Protein AF-A0A0W7TKZ7-F1 (afdb_monomer)

Structure (mmCIF, N/CA/C/O backbone):
data_AF-A0A0W7TKZ7-F1
#
_entry.id   AF-A0A0W7TKZ7-F1
#
loop_
_atom_site.group_PDB
_atom_site.id
_atom_site.type_symbol
_atom_site.label_atom_id
_atom_site.label_alt_id
_atom_site.label_comp_id
_atom_site.label_asym_id
_atom_site.label_entity_id
_atom_site.label_seq_id
_atom_site.pdbx_PDB_ins_code
_atom_site.Cartn_x
_atom_site.Cartn_y
_atom_site.Cartn_z
_atom_site.occupancy
_atom_site.B_iso_or_equiv
_atom_site.auth_seq_id
_atom_site.auth_comp_id
_atom_site.auth_asym_id
_atom_site.auth_atom_id
_atom_site.pdbx_PDB_model_num
ATOM 1 N N . MET A 1 1 ? -0.609 -17.883 1.579 1.00 91.38 1 MET A N 1
ATOM 2 C CA . MET A 1 1 ? -0.182 -16.512 1.251 1.00 91.38 1 MET A CA 1
ATOM 3 C C . MET A 1 1 ? -1.268 -15.744 0.499 1.00 91.38 1 MET A C 1
ATOM 5 O O . MET A 1 1 ? -1.863 -16.286 -0.432 1.00 91.38 1 MET A O 1
ATOM 9 N N . LYS A 1 2 ? -1.536 -14.498 0.901 1.00 95.19 2 LYS A N 1
ATOM 10 C CA . LYS A 1 2 ? -2.330 -13.503 0.165 1.00 95.19 2 LYS A CA 1
ATOM 11 C C . LYS A 1 2 ? -1.525 -12.229 -0.014 1.00 95.19 2 LYS A C 1
ATOM 13 O O . LYS A 1 2 ? -0.833 -11.802 0.901 1.00 95.19 2 LYS A O 1
ATOM 18 N N . GLN A 1 3 ? -1.647 -11.612 -1.175 1.00 95.69 3 GLN A N 1
ATOM 19 C CA . GLN A 1 3 ? -0.884 -10.424 -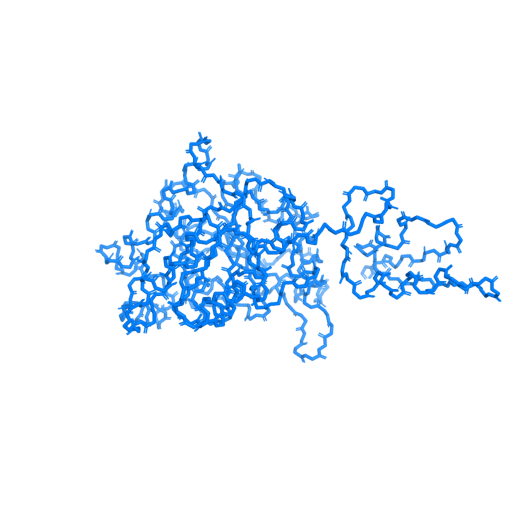1.529 1.00 95.69 3 GLN A CA 1
ATOM 20 C C . GLN A 1 3 ? -1.828 -9.227 -1.634 1.00 95.69 3 GLN A C 1
ATOM 22 O O . GLN A 1 3 ? -2.848 -9.300 -2.317 1.00 95.69 3 GLN A O 1
ATOM 27 N N . ILE A 1 4 ? -1.535 -8.122 -0.959 1.00 96.94 4 ILE A N 1
ATOM 28 C CA . ILE A 1 4 ? -2.341 -6.902 -1.047 1.00 96.94 4 ILE A CA 1
ATOM 29 C C . ILE A 1 4 ? -1.466 -5.721 -1.429 1.00 96.94 4 ILE A C 1
ATOM 31 O O . ILE A 1 4 ? -0.349 -5.598 -0.940 1.00 96.94 4 ILE A O 1
ATOM 35 N N . ALA A 1 5 ? -1.988 -4.830 -2.266 1.00 96.25 5 ALA A N 1
ATOM 36 C CA . ALA A 1 5 ? -1.315 -3.582 -2.595 1.00 96.25 5 ALA A CA 1
ATOM 37 C C . ALA A 1 5 ? -2.110 -2.376 -2.095 1.00 96.25 5 ALA A C 1
ATOM 39 O O . ALA A 1 5 ? -3.328 -2.298 -2.278 1.00 96.25 5 ALA A O 1
ATOM 40 N N . ILE A 1 6 ? -1.404 -1.430 -1.487 1.00 97.00 6 ILE A N 1
ATOM 41 C CA . ILE A 1 6 ? -1.929 -0.159 -1.005 1.00 97.00 6 ILE A CA 1
ATOM 42 C C . ILE A 1 6 ? -1.423 0.936 -1.945 1.00 97.00 6 ILE A C 1
ATOM 44 O O . ILE A 1 6 ? -0.231 1.227 -2.000 1.00 97.00 6 ILE A O 1
ATOM 48 N N . TYR A 1 7 ? -2.344 1.534 -2.695 1.00 95.56 7 TYR A N 1
ATOM 49 C CA . TYR A 1 7 ? -2.070 2.613 -3.644 1.00 95.56 7 TYR A CA 1
ATOM 50 C C . TYR A 1 7 ? -2.679 3.932 -3.174 1.00 95.56 7 TYR A C 1
ATOM 52 O O . TYR A 1 7 ? -3.583 3.959 -2.344 1.00 95.56 7 TYR A O 1
ATOM 60 N N . GLY A 1 8 ? -2.212 5.047 -3.730 1.00 94.00 8 GLY A N 1
ATOM 61 C CA . GLY A 1 8 ? -2.763 6.374 -3.463 1.00 94.00 8 GLY A CA 1
ATOM 62 C C . GLY A 1 8 ? -1.805 7.491 -3.865 1.00 94.00 8 GLY A C 1
ATOM 63 O O . GLY A 1 8 ? -0.655 7.239 -4.233 1.00 94.00 8 GLY A O 1
ATOM 64 N N . LYS A 1 9 ? -2.277 8.733 -3.765 1.00 93.38 9 LYS A N 1
ATOM 65 C CA . LYS A 1 9 ? -1.464 9.927 -4.026 1.00 93.38 9 LYS A CA 1
ATOM 66 C C . LYS A 1 9 ? -0.272 10.019 -3.055 1.00 93.38 9 LYS A C 1
ATOM 68 O O . LYS A 1 9 ? -0.360 9.603 -1.896 1.00 93.38 9 LYS A O 1
ATOM 73 N N . GLY A 1 10 ? 0.843 10.590 -3.485 1.00 90.12 10 GLY A N 1
ATOM 74 C CA . GLY A 1 10 ? 1.978 10.941 -2.638 1.00 90.12 10 GLY A CA 1
ATOM 75 C C . GLY A 1 10 ? 1.548 11.842 -1.483 1.00 90.12 10 GLY A C 1
ATOM 76 O O . GLY A 1 10 ? 0.708 12.733 -1.629 1.00 90.12 10 GLY A O 1
ATOM 77 N N . GLY A 1 11 ? 2.074 11.565 -0.289 1.00 89.50 11 GLY A N 1
ATOM 78 C CA . GLY A 1 11 ? 1.742 12.319 0.923 1.00 89.50 11 GLY A CA 1
ATOM 79 C C . GLY A 1 11 ? 0.332 12.086 1.487 1.00 89.50 11 GLY A C 1
ATOM 80 O O . GLY A 1 11 ? -0.038 12.755 2.451 1.00 89.50 11 GLY A O 1
ATOM 81 N N . ILE A 1 12 ? -0.466 11.152 0.948 1.00 92.81 12 ILE A N 1
ATOM 82 C CA . ILE A 1 12 ? -1.816 10.843 1.465 1.00 92.81 12 ILE A CA 1
ATOM 83 C C . ILE A 1 12 ? -1.815 9.993 2.748 1.00 92.81 12 ILE A C 1
ATOM 85 O O . ILE A 1 12 ? -2.878 9.709 3.284 1.00 92.81 12 ILE A O 1
ATOM 89 N N . GLY A 1 13 ? -0.648 9.570 3.244 1.00 93.12 13 GLY A N 1
ATOM 90 C CA . GLY A 1 13 ? -0.527 8.714 4.434 1.00 93.12 13 GLY A CA 1
ATOM 91 C C . GLY A 1 13 ? -0.592 7.206 4.157 1.00 93.12 13 GLY A C 1
ATOM 92 O O . GLY A 1 13 ? -0.941 6.447 5.055 1.00 93.12 13 GLY A O 1
ATOM 93 N N . LYS A 1 14 ? -0.269 6.755 2.932 1.00 94.56 14 LYS A N 1
ATOM 94 C CA . LYS A 1 14 ? -0.260 5.319 2.573 1.00 94.56 14 LYS A CA 1
ATOM 95 C C . LYS A 1 14 ? 0.653 4.511 3.483 1.00 94.56 14 LYS A C 1
ATOM 97 O O . LYS A 1 14 ? 0.180 3.584 4.113 1.00 94.56 14 LYS A O 1
ATOM 102 N N . SER A 1 15 ? 1.918 4.908 3.587 1.00 95.50 15 SER A N 1
ATOM 103 C CA . SER A 1 15 ? 2.952 4.202 4.345 1.00 95.50 15 SER A CA 1
ATOM 104 C C . SER A 1 15 ? 2.589 4.074 5.821 1.00 95.50 15 SER A C 1
ATOM 106 O O . SER A 1 15 ? 2.671 2.988 6.390 1.00 95.50 15 SER A O 1
ATOM 108 N N . THR A 1 16 ? 2.054 5.147 6.410 1.00 95.88 16 THR A N 1
ATOM 109 C CA . THR A 1 16 ? 1.507 5.140 7.770 1.00 95.88 16 THR A CA 1
ATOM 110 C C . THR A 1 16 ? 0.379 4.114 7.913 1.00 95.88 16 THR A C 1
ATOM 112 O O . THR A 1 16 ? 0.382 3.317 8.851 1.00 95.88 16 THR A O 1
ATOM 115 N N . ILE A 1 17 ? -0.575 4.079 6.977 1.00 96.88 17 ILE A N 1
ATOM 116 C CA . ILE A 1 17 ? -1.681 3.109 6.991 1.00 96.88 17 ILE A CA 1
ATOM 117 C C . ILE A 1 17 ? -1.166 1.676 6.771 1.00 96.88 17 ILE A C 1
ATOM 119 O O . ILE A 1 17 ? -1.562 0.783 7.517 1.00 96.88 17 ILE A O 1
ATOM 123 N N . SER A 1 18 ? -0.259 1.456 5.816 1.00 97.69 18 SER A N 1
ATOM 124 C CA . SER A 1 18 ? 0.358 0.158 5.512 1.00 97.69 18 SER A CA 1
ATOM 125 C C . SER A 1 18 ? 1.066 -0.427 6.732 1.00 97.69 18 SER A C 1
ATOM 127 O O . SER A 1 18 ? 0.773 -1.558 7.108 1.00 97.69 18 SER A O 1
ATOM 129 N N . ALA A 1 19 ? 1.892 0.366 7.424 1.00 98.00 19 ALA A N 1
ATOM 130 C CA . ALA A 1 19 ? 2.573 -0.065 8.644 1.00 98.00 19 ALA A CA 1
ATOM 131 C C . ALA A 1 19 ? 1.585 -0.479 9.747 1.00 98.00 19 ALA A C 1
ATOM 133 O O . ALA A 1 19 ? 1.764 -1.510 10.393 1.00 98.00 19 ALA A O 1
ATOM 134 N N . ASN A 1 20 ? 0.496 0.276 9.933 1.00 98.38 20 ASN A N 1
ATOM 135 C CA . ASN A 1 20 ? -0.541 -0.076 10.907 1.00 98.38 20 ASN A CA 1
ATOM 136 C C . ASN A 1 20 ? -1.302 -1.356 10.524 1.00 98.38 20 ASN A C 1
ATOM 138 O O . ASN A 1 20 ? -1.605 -2.168 11.399 1.00 98.38 20 ASN A O 1
ATOM 142 N N . ILE A 1 21 ? -1.597 -1.560 9.234 1.00 98.31 21 ILE A N 1
ATOM 143 C CA . ILE A 1 21 ? -2.207 -2.801 8.731 1.00 98.31 21 ILE A CA 1
ATOM 144 C C . ILE A 1 21 ? -1.284 -3.982 9.035 1.00 98.31 21 ILE A C 1
ATOM 146 O O . ILE A 1 21 ? -1.734 -4.965 9.625 1.00 98.31 21 ILE A O 1
ATOM 150 N N . SER A 1 22 ? -0.004 -3.875 8.674 1.00 98.62 22 SER A N 1
ATOM 151 C CA . SER A 1 22 ? 0.987 -4.932 8.880 1.00 98.62 22 SER A CA 1
ATOM 152 C C . SER A 1 22 ? 1.151 -5.270 10.361 1.00 98.62 22 SER A C 1
ATOM 154 O O . SER A 1 22 ? 1.061 -6.441 10.730 1.00 98.62 22 SER A O 1
ATOM 156 N N . TYR A 1 23 ? 1.276 -4.251 11.219 1.00 98.62 23 TYR A N 1
ATOM 157 C CA . TYR A 1 23 ? 1.370 -4.411 12.672 1.00 98.62 23 TYR A CA 1
ATOM 158 C C . TYR A 1 23 ? 0.169 -5.170 13.255 1.00 98.62 23 TYR A C 1
ATOM 160 O O . TYR A 1 23 ? 0.344 -6.117 14.024 1.00 98.62 23 TYR A O 1
ATOM 168 N N . GLN A 1 24 ? -1.056 -4.784 12.881 1.00 98.56 24 GLN A N 1
ATOM 169 C CA . GLN A 1 24 ? -2.282 -5.410 13.390 1.00 98.56 24 GLN A CA 1
ATOM 170 C C . GLN A 1 24 ? -2.503 -6.829 12.846 1.00 98.56 24 GLN A C 1
ATOM 172 O O . GLN A 1 24 ? -3.035 -7.688 13.554 1.00 98.56 24 GLN A O 1
ATOM 177 N N . LEU A 1 25 ? -2.127 -7.094 11.590 1.00 98.50 25 LEU A N 1
ATOM 178 C CA . LEU A 1 25 ? -2.186 -8.441 11.019 1.00 98.50 25 LEU A CA 1
ATOM 179 C C . LEU A 1 25 ? -1.212 -9.373 11.746 1.00 98.50 25 LEU A C 1
ATOM 181 O O . LEU A 1 25 ? -1.634 -10.439 12.202 1.00 98.50 25 LEU A O 1
ATOM 185 N N . ALA A 1 26 ? 0.033 -8.935 11.937 1.00 98.31 26 ALA A N 1
ATOM 186 C CA . ALA A 1 26 ? 1.046 -9.705 12.651 1.00 98.31 26 ALA A CA 1
ATOM 187 C C . ALA A 1 26 ? 0.675 -9.929 14.124 1.00 98.31 26 ALA A C 1
ATOM 189 O O . ALA A 1 26 ? 0.713 -11.056 14.614 1.00 98.31 26 ALA A O 1
ATOM 190 N N . GLY A 1 27 ? 0.152 -8.896 14.796 1.00 97.62 27 GLY A N 1
ATOM 191 C CA . GLY A 1 27 ? -0.365 -8.992 16.168 1.00 97.62 27 GLY A CA 1
ATOM 192 C C . GLY A 1 27 ? -1.546 -9.957 16.336 1.00 97.62 27 GLY A C 1
ATOM 193 O O . GLY A 1 27 ? -1.908 -10.308 17.454 1.00 97.62 27 GLY A O 1
ATOM 194 N N . SER A 1 28 ? -2.140 -10.425 15.235 1.00 96.88 28 SER A N 1
ATOM 195 C CA . SER A 1 28 ? -3.175 -11.459 15.252 1.00 96.88 28 SER A CA 1
ATOM 196 C C . SER A 1 28 ? -2.684 -12.870 14.930 1.00 96.88 28 SER A C 1
ATOM 198 O O . SER A 1 28 ? -3.506 -13.753 14.686 1.00 96.88 28 SER A O 1
ATOM 200 N N . GLY A 1 29 ? -1.364 -13.070 14.937 1.00 97.00 29 GLY A N 1
ATOM 201 C CA . GLY A 1 29 ? -0.713 -14.363 14.739 1.00 97.00 29 GLY A CA 1
ATOM 202 C C . GLY A 1 29 ? -0.414 -14.718 13.282 1.00 97.00 29 GLY A C 1
ATOM 203 O O . GLY A 1 29 ? -0.044 -15.857 13.022 1.00 97.00 29 GLY A O 1
ATOM 204 N N . LEU A 1 30 ? -0.580 -13.782 12.341 1.00 98.06 30 LEU A N 1
ATOM 205 C CA . LEU A 1 30 ? -0.235 -13.994 10.932 1.00 98.06 30 LEU A CA 1
ATOM 206 C C . LEU A 1 30 ? 1.240 -13.672 10.683 1.00 98.06 30 LEU A C 1
ATOM 208 O O . LEU A 1 30 ? 1.761 -12.694 11.217 1.00 98.06 30 LEU A O 1
ATOM 212 N N . LYS A 1 31 ? 1.893 -14.427 9.801 1.00 98.19 31 LYS A N 1
ATOM 213 C CA . LYS A 1 31 ? 3.213 -14.073 9.266 1.00 98.19 31 LYS A CA 1
ATOM 214 C C . LYS A 1 31 ? 3.045 -13.030 8.168 1.00 98.19 31 LYS A C 1
ATOM 216 O O . LYS A 1 31 ? 2.403 -13.293 7.150 1.00 98.19 31 LYS A O 1
ATOM 221 N N . VAL A 1 32 ? 3.578 -11.831 8.387 1.00 98.44 32 VAL A N 1
ATOM 222 C CA . VAL A 1 32 ? 3.363 -10.681 7.500 1.00 98.44 32 VAL A CA 1
ATOM 223 C C . VAL A 1 32 ? 4.689 -10.149 6.986 1.00 98.44 32 VAL A C 1
ATOM 225 O O . VAL A 1 32 ? 5.602 -9.918 7.776 1.00 98.44 32 VAL A O 1
ATOM 228 N N . ALA A 1 33 ? 4.751 -9.884 5.684 1.00 97.88 33 ALA A N 1
ATOM 229 C CA . ALA A 1 33 ? 5.825 -9.122 5.063 1.00 97.88 33 ALA A CA 1
ATOM 230 C C . ALA A 1 33 ? 5.289 -7.802 4.498 1.00 97.88 33 ALA A C 1
ATOM 232 O O . ALA A 1 33 ? 4.282 -7.792 3.790 1.00 97.88 33 ALA A O 1
ATOM 233 N N . GLN A 1 34 ? 5.959 -6.689 4.786 1.00 97.81 34 GLN A N 1
ATOM 234 C CA . GLN A 1 34 ? 5.717 -5.394 4.161 1.00 97.81 34 GLN A CA 1
ATOM 235 C C . GLN A 1 34 ? 6.861 -5.050 3.210 1.00 97.81 34 GLN A C 1
ATOM 237 O O . GLN A 1 34 ? 8.026 -5.019 3.609 1.00 97.81 34 GLN A O 1
ATOM 242 N N . ILE A 1 35 ? 6.503 -4.755 1.960 1.00 96.12 35 ILE A N 1
ATOM 243 C CA . ILE A 1 35 ? 7.432 -4.433 0.878 1.00 96.12 35 ILE A CA 1
ATOM 244 C C . ILE A 1 35 ? 7.165 -2.997 0.415 1.00 96.12 35 ILE A C 1
ATOM 246 O O . ILE A 1 35 ? 6.149 -2.706 -0.228 1.00 96.12 35 ILE A O 1
ATOM 250 N N . GLY A 1 36 ? 8.088 -2.093 0.734 1.00 95.00 36 GLY A N 1
ATOM 251 C CA . GLY A 1 36 ? 8.066 -0.707 0.277 1.00 95.00 36 GLY A CA 1
ATOM 252 C C . GLY A 1 36 ? 8.447 -0.602 -1.200 1.00 95.00 36 GLY A C 1
ATOM 253 O O . GLY A 1 36 ? 9.557 -0.952 -1.602 1.00 95.00 36 GLY A O 1
ATOM 254 N N . CYS A 1 37 ? 7.514 -0.131 -2.027 1.00 90.75 37 CYS A N 1
ATOM 255 C CA . CYS A 1 37 ? 7.657 0.058 -3.477 1.00 90.75 37 CYS A CA 1
ATOM 256 C C . CYS A 1 37 ? 7.605 1.548 -3.859 1.00 90.75 37 CYS A C 1
ATOM 258 O O . CYS A 1 37 ? 7.117 1.912 -4.935 1.00 90.75 37 CYS A O 1
ATOM 260 N N . ASP A 1 38 ? 8.059 2.415 -2.955 1.00 83.50 38 ASP A N 1
ATOM 261 C CA . ASP A 1 38 ? 8.107 3.865 -3.125 1.00 83.50 38 ASP A CA 1
ATOM 262 C C . ASP A 1 38 ? 9.583 4.315 -3.174 1.00 83.50 38 ASP A C 1
ATOM 264 O O . ASP A 1 38 ? 10.365 3.894 -2.315 1.00 83.50 38 ASP A O 1
ATOM 268 N N . PRO A 1 39 ? 9.992 5.164 -4.141 1.00 76.44 39 PRO A N 1
ATOM 269 C CA . PRO A 1 39 ? 11.342 5.739 -4.200 1.00 76.44 39 PRO A CA 1
ATOM 270 C C . PRO A 1 39 ? 11.749 6.542 -2.948 1.00 76.44 39 PRO A C 1
ATOM 272 O O . PRO A 1 39 ? 12.890 6.976 -2.850 1.00 76.44 39 PRO A O 1
ATOM 275 N N . LYS A 1 40 ? 10.828 6.790 -2.008 1.00 79.94 40 LYS A N 1
ATOM 276 C CA . LYS A 1 40 ? 11.109 7.478 -0.741 1.00 79.94 40 LYS A CA 1
ATOM 277 C C . LYS A 1 40 ? 11.780 6.597 0.332 1.00 79.94 40 LYS A C 1
ATOM 279 O O . LYS A 1 40 ? 12.438 7.140 1.215 1.00 79.94 40 LYS A O 1
ATOM 284 N N . HIS A 1 41 ? 11.639 5.272 0.251 1.00 81.81 41 HIS A N 1
ATOM 285 C CA . HIS A 1 41 ? 12.305 4.281 1.126 1.00 81.81 41 HIS A CA 1
ATOM 286 C C . HIS A 1 41 ? 12.029 4.409 2.631 1.00 81.81 41 HIS A C 1
ATOM 288 O O . HIS A 1 41 ? 12.900 4.141 3.458 1.00 81.81 41 HIS A O 1
ATOM 294 N N . ASP A 1 42 ? 10.821 4.825 3.012 1.00 87.81 42 ASP A N 1
ATOM 295 C CA . ASP A 1 42 ? 10.423 4.993 4.413 1.00 87.81 42 ASP A CA 1
ATOM 296 C C . ASP A 1 42 ? 9.108 4.283 4.776 1.00 87.81 42 ASP A C 1
ATOM 298 O O . ASP A 1 42 ? 8.496 4.588 5.803 1.00 87.81 42 ASP A O 1
ATOM 302 N N . SER A 1 43 ? 8.688 3.302 3.973 1.00 93.06 43 SER A N 1
ATOM 303 C CA . SER A 1 43 ? 7.462 2.533 4.191 1.00 93.06 43 SER A CA 1
ATOM 304 C C . SER A 1 43 ? 7.507 1.723 5.485 1.00 93.06 43 SER A C 1
ATOM 306 O O . SER A 1 43 ? 6.529 1.675 6.237 1.00 93.06 43 SER A O 1
ATOM 308 N N . THR A 1 44 ? 8.653 1.105 5.773 1.00 95.62 44 THR A N 1
ATOM 309 C CA . THR A 1 44 ? 8.837 0.224 6.939 1.00 95.62 44 THR A CA 1
ATOM 310 C C . THR A 1 44 ? 9.336 0.951 8.189 1.00 95.62 44 THR A C 1
ATOM 312 O O . THR A 1 44 ? 9.424 0.353 9.261 1.00 95.62 44 THR A O 1
ATOM 315 N N . ARG A 1 45 ? 9.597 2.263 8.103 1.00 95.25 45 ARG A N 1
ATOM 316 C CA . ARG A 1 45 ? 10.202 3.064 9.181 1.00 95.25 45 ARG A CA 1
ATOM 317 C C . ARG A 1 45 ? 9.471 2.936 10.524 1.00 95.25 45 ARG A C 1
ATOM 319 O O . ARG A 1 45 ? 10.121 2.829 11.560 1.00 95.25 45 ARG A O 1
ATOM 326 N N . LEU A 1 46 ? 8.136 2.935 10.515 1.00 96.88 46 LEU A N 1
ATOM 327 C CA . LEU A 1 46 ? 7.320 2.840 11.738 1.00 96.88 46 LEU A CA 1
ATOM 328 C C . LEU A 1 46 ? 7.300 1.441 12.363 1.00 96.88 46 LEU A C 1
ATOM 330 O O . LEU A 1 46 ? 6.920 1.293 13.517 1.00 96.88 46 LEU A O 1
ATOM 334 N N . LEU A 1 47 ? 7.674 0.415 11.601 1.00 97.75 47 LEU A N 1
ATOM 335 C CA . LEU A 1 47 ? 7.820 -0.951 12.102 1.00 97.75 47 LEU A CA 1
ATOM 336 C C . LEU A 1 47 ? 9.227 -1.193 12.658 1.00 97.75 47 LEU A C 1
ATOM 338 O O . LEU A 1 47 ? 9.427 -2.115 13.439 1.00 97.75 47 LEU A O 1
ATOM 342 N N . LEU A 1 48 ? 10.201 -0.367 12.267 1.00 96.75 48 LEU A N 1
ATOM 343 C CA . LEU A 1 48 ? 11.611 -0.492 12.641 1.00 96.75 48 LEU A CA 1
ATOM 344 C C . LEU A 1 48 ? 12.041 0.525 13.710 1.00 96.75 48 LEU A C 1
ATOM 346 O O . LEU A 1 48 ? 13.232 0.812 13.860 1.00 96.75 48 LEU A O 1
ATOM 350 N N . GLY A 1 49 ? 11.091 1.104 14.450 1.00 95.25 49 GLY A N 1
ATOM 351 C CA . GLY A 1 49 ? 11.393 2.067 15.513 1.00 95.25 49 GLY A CA 1
ATOM 352 C C . GLY A 1 49 ? 12.025 3.358 14.988 1.00 95.25 49 GLY A C 1
ATOM 353 O O . GLY A 1 49 ? 12.939 3.904 15.605 1.00 95.25 49 GLY A O 1
ATOM 354 N N . GLY A 1 50 ? 11.615 3.816 13.803 1.00 92.44 50 GLY A N 1
ATOM 355 C CA . GLY A 1 50 ? 12.132 5.033 13.177 1.00 92.44 50 GLY A CA 1
ATOM 356 C C . GLY A 1 50 ? 13.423 4.856 12.373 1.00 92.44 50 GLY A C 1
ATOM 357 O O . GLY A 1 50 ? 13.891 5.830 11.777 1.00 92.44 50 GLY A O 1
ATOM 358 N N . LYS A 1 51 ? 13.999 3.649 12.337 1.00 91.00 51 LYS A N 1
ATOM 359 C CA . LYS A 1 51 ? 15.239 3.360 11.605 1.00 91.00 51 LYS A CA 1
ATOM 360 C C . LYS A 1 51 ? 14.978 3.205 10.107 1.00 91.00 51 LYS A C 1
ATOM 362 O O . LYS A 1 51 ? 13.935 2.702 9.695 1.00 91.00 51 LYS A O 1
ATOM 367 N N . ALA A 1 52 ? 15.944 3.642 9.305 1.00 87.62 52 ALA A N 1
ATOM 368 C CA . ALA A 1 52 ? 16.023 3.279 7.896 1.00 87.62 52 ALA A CA 1
ATOM 369 C C . ALA A 1 52 ? 16.695 1.906 7.762 1.00 87.62 52 ALA A C 1
ATOM 371 O O . ALA A 1 52 ? 17.480 1.519 8.629 1.00 87.62 52 ALA A O 1
ATOM 372 N N . GLN A 1 53 ? 16.401 1.203 6.674 1.00 88.38 53 GLN A N 1
ATOM 373 C CA . GLN A 1 53 ? 17.063 -0.047 6.309 1.00 88.38 53 GLN A CA 1
ATOM 374 C C . GLN A 1 53 ? 17.673 0.069 4.915 1.00 88.38 53 GLN A C 1
ATOM 376 O O . GLN A 1 53 ? 17.252 0.912 4.118 1.00 88.38 53 GLN A O 1
ATOM 381 N N . THR A 1 54 ? 18.660 -0.773 4.626 1.00 90.31 54 THR A N 1
ATOM 382 C CA . THR A 1 54 ? 19.272 -0.846 3.299 1.00 90.31 54 THR A CA 1
ATOM 383 C C . THR A 1 54 ? 18.252 -1.354 2.290 1.00 90.31 54 THR A C 1
ATOM 385 O O . THR A 1 54 ? 17.550 -2.332 2.545 1.00 90.31 54 THR A O 1
ATOM 388 N N . THR A 1 55 ? 18.156 -0.696 1.136 1.00 91.38 55 THR A N 1
ATOM 389 C CA . THR A 1 55 ? 17.215 -1.126 0.100 1.00 91.38 55 THR A CA 1
ATOM 390 C C . THR A 1 55 ? 17.785 -2.258 -0.747 1.00 91.38 55 THR A C 1
ATOM 392 O O . THR A 1 55 ? 19.002 -2.420 -0.867 1.00 91.38 55 THR A O 1
ATOM 395 N N . VAL A 1 56 ? 16.905 -3.038 -1.377 1.00 90.38 56 VAL A N 1
ATOM 396 C CA . VAL A 1 56 ? 17.303 -4.131 -2.276 1.00 90.38 56 VAL A CA 1
ATOM 397 C C . VAL A 1 56 ? 18.161 -3.606 -3.430 1.00 90.38 56 VAL A C 1
ATOM 399 O O . VAL A 1 56 ? 19.189 -4.200 -3.746 1.00 90.38 56 VAL A O 1
ATOM 402 N N . LEU A 1 57 ? 17.786 -2.483 -4.050 1.00 86.69 57 LEU A N 1
ATOM 403 C CA . LEU A 1 57 ? 18.575 -1.910 -5.146 1.00 86.69 57 LEU A CA 1
ATOM 404 C C . LEU A 1 57 ? 19.936 -1.373 -4.689 1.00 86.69 57 LEU A C 1
ATOM 406 O O . LEU A 1 57 ? 20.917 -1.586 -5.403 1.00 86.69 57 LEU A O 1
ATOM 410 N N . ASP A 1 58 ? 20.023 -0.739 -3.515 1.00 86.69 58 ASP A N 1
ATOM 411 C CA . ASP A 1 58 ? 21.311 -0.278 -2.972 1.00 86.69 58 ASP A CA 1
ATOM 412 C C . ASP A 1 58 ? 22.238 -1.463 -2.699 1.00 86.69 58 ASP A C 1
ATOM 414 O O . ASP A 1 58 ? 23.424 -1.447 -3.037 1.00 86.69 58 ASP A O 1
ATOM 418 N N . HIS A 1 59 ? 21.675 -2.536 -2.145 1.00 85.50 59 HIS A N 1
ATOM 419 C CA . HIS A 1 59 ? 22.398 -3.771 -1.904 1.00 85.50 59 HIS A CA 1
ATOM 420 C C . HIS A 1 59 ? 22.920 -4.394 -3.205 1.00 85.50 59 HIS A C 1
ATOM 422 O O . HIS A 1 59 ? 24.109 -4.702 -3.304 1.00 85.50 59 HIS A O 1
ATOM 428 N N . MET A 1 60 ? 22.080 -4.490 -4.240 1.00 80.69 60 MET A N 1
ATOM 429 C CA . MET A 1 60 ? 22.503 -4.970 -5.561 1.00 80.69 60 MET A CA 1
ATOM 430 C C . MET A 1 60 ? 23.628 -4.115 -6.165 1.00 80.69 60 MET A C 1
ATOM 432 O O . MET A 1 60 ? 24.508 -4.651 -6.838 1.00 80.69 60 MET A O 1
ATOM 436 N N . GLY A 1 61 ? 23.624 -2.801 -5.917 1.00 76.00 61 GLY A N 1
ATOM 437 C CA . GLY A 1 61 ? 24.689 -1.892 -6.350 1.00 76.00 61 GLY A CA 1
ATOM 438 C C . GLY A 1 61 ? 26.021 -2.094 -5.618 1.00 76.00 61 GLY A C 1
ATOM 439 O O . GLY A 1 61 ? 27.070 -1.757 -6.162 1.00 76.00 61 GLY A O 1
ATOM 440 N N . SER A 1 62 ? 25.998 -2.669 -4.411 1.00 75.31 62 SER A N 1
ATOM 441 C CA . SER A 1 62 ? 27.192 -2.870 -3.576 1.00 75.31 62 SER A CA 1
ATOM 442 C C . SER A 1 62 ? 28.047 -4.086 -3.965 1.00 75.31 62 SER A C 1
ATOM 444 O O . SER A 1 62 ? 29.206 -4.170 -3.562 1.00 75.31 62 SER A O 1
ATOM 446 N N . GLY A 1 63 ? 27.497 -5.036 -4.735 1.00 67.25 63 GLY A N 1
ATOM 447 C CA . GLY A 1 63 ? 28.187 -6.276 -5.124 1.00 67.25 63 GLY A CA 1
ATOM 448 C C . GLY A 1 63 ? 28.367 -7.298 -3.989 1.00 67.25 63 GLY A C 1
ATOM 449 O O . GLY A 1 63 ? 29.109 -8.271 -4.141 1.00 67.25 63 GLY A O 1
ATOM 450 N N . ILE A 1 64 ? 27.708 -7.091 -2.846 1.00 70.81 64 ILE A N 1
ATOM 451 C CA . ILE A 1 64 ? 27.707 -8.022 -1.713 1.00 70.81 64 ILE A CA 1
ATOM 452 C C . ILE A 1 64 ? 26.803 -9.223 -2.048 1.00 70.81 64 ILE A C 1
ATOM 454 O O . ILE A 1 64 ? 25.750 -9.064 -2.654 1.00 70.81 64 ILE A O 1
ATOM 458 N N . LYS A 1 65 ? 27.237 -10.441 -1.693 1.00 64.69 65 LYS A N 1
ATOM 459 C CA . LYS A 1 65 ? 26.525 -11.696 -2.023 1.00 64.69 65 LYS A CA 1
ATOM 460 C C . LYS A 1 65 ? 25.494 -12.144 -0.985 1.00 64.69 65 LYS A C 1
ATOM 462 O O . LYS A 1 65 ? 24.641 -12.958 -1.313 1.00 64.69 65 LYS A O 1
ATOM 467 N N . ASP A 1 66 ? 25.635 -11.700 0.257 1.00 71.25 66 ASP A N 1
ATOM 468 C CA . ASP A 1 66 ? 24.710 -12.019 1.346 1.00 71.25 66 ASP A CA 1
ATOM 469 C C . ASP A 1 66 ? 23.563 -11.010 1.360 1.00 71.25 66 ASP A C 1
ATOM 471 O O . ASP A 1 66 ? 23.835 -9.828 1.213 1.00 71.25 66 ASP A O 1
ATOM 475 N N . LEU A 1 67 ? 22.322 -11.446 1.594 1.00 71.06 67 LEU A N 1
ATOM 476 C CA . LEU A 1 67 ? 21.140 -10.573 1.624 1.00 71.06 67 LEU A CA 1
ATOM 477 C C . LEU A 1 67 ? 21.258 -9.440 2.663 1.00 71.06 67 LEU A C 1
ATOM 479 O O . LEU A 1 67 ? 20.593 -8.411 2.520 1.00 71.06 67 LEU A O 1
ATOM 483 N N . GLY A 1 68 ? 22.130 -9.589 3.668 1.00 65.94 68 GLY A N 1
ATOM 484 C CA . GLY A 1 68 ? 22.504 -8.530 4.606 1.00 65.94 68 GLY A CA 1
ATOM 485 C C . GLY A 1 68 ? 21.302 -7.893 5.311 1.00 65.94 68 GLY A C 1
ATOM 486 O O . GLY A 1 68 ? 20.299 -8.551 5.578 1.00 65.94 68 GLY A O 1
ATOM 487 N N . ASP A 1 69 ? 21.378 -6.584 5.561 1.00 73.00 69 ASP A N 1
ATOM 488 C CA . ASP A 1 69 ? 20.332 -5.804 6.247 1.00 73.00 69 ASP A CA 1
ATOM 489 C C . ASP A 1 69 ? 19.131 -5.432 5.343 1.00 73.00 69 ASP A C 1
ATOM 491 O O . ASP A 1 69 ? 18.338 -4.554 5.692 1.00 73.00 69 ASP A O 1
ATOM 495 N N . THR A 1 70 ? 18.979 -6.058 4.164 1.00 85.00 70 THR A N 1
ATOM 496 C CA . THR A 1 70 ? 17.842 -5.775 3.255 1.00 85.00 70 THR A CA 1
ATOM 497 C C . THR A 1 70 ? 16.511 -6.331 3.757 1.00 85.00 70 THR A C 1
ATOM 499 O O . THR A 1 70 ? 15.447 -5.889 3.313 1.00 85.00 70 THR A O 1
ATOM 502 N N . VAL A 1 71 ? 16.572 -7.278 4.698 1.00 92.31 71 VAL A N 1
ATOM 503 C CA . VAL A 1 71 ? 15.421 -7.869 5.378 1.00 92.31 71 VAL A CA 1
ATOM 504 C C . VAL A 1 71 ? 15.546 -7.601 6.868 1.00 92.31 71 VAL A C 1
ATOM 506 O O . VAL A 1 71 ? 16.405 -8.164 7.543 1.00 92.31 71 VAL A O 1
ATOM 509 N N . SER A 1 72 ? 14.655 -6.769 7.399 1.00 93.81 72 SER A N 1
ATOM 510 C CA . SER A 1 72 ? 14.586 -6.498 8.837 1.00 93.81 72 SER A CA 1
ATOM 511 C C . SER A 1 72 ? 13.330 -7.100 9.454 1.00 93.81 72 SER A C 1
ATOM 513 O O . SER A 1 72 ? 12.289 -7.190 8.808 1.00 93.81 72 SER A O 1
ATOM 515 N N . VAL A 1 73 ? 13.390 -7.471 10.732 1.00 95.62 73 VAL A N 1
ATOM 516 C CA . VAL A 1 73 ? 12.206 -7.886 11.500 1.00 95.62 73 VAL A CA 1
ATOM 517 C C . VAL A 1 73 ? 11.786 -6.736 12.410 1.00 95.62 73 VAL A C 1
ATOM 519 O O . VAL A 1 73 ? 12.548 -6.315 13.280 1.00 95.62 73 VAL A O 1
ATOM 522 N N . GLY A 1 74 ? 10.584 -6.212 12.180 1.00 96.06 74 GLY A N 1
ATOM 523 C CA . GLY A 1 74 ? 10.013 -5.084 12.910 1.00 96.06 74 GLY A CA 1
ATOM 524 C C . GLY A 1 74 ? 9.032 -5.480 14.014 1.00 96.06 74 GLY A C 1
ATOM 525 O O . GLY A 1 74 ? 8.929 -6.645 14.412 1.00 96.06 74 GLY A O 1
ATOM 526 N N . SER A 1 75 ? 8.278 -4.490 14.496 1.00 96.12 75 SER A N 1
ATOM 527 C CA . SER A 1 75 ? 7.219 -4.651 15.497 1.00 96.12 75 SER A CA 1
ATOM 528 C C . SER A 1 75 ? 6.268 -5.802 15.141 1.00 96.12 75 SER A C 1
ATOM 530 O O . SER A 1 75 ? 5.894 -5.982 13.982 1.00 96.12 75 SER A O 1
ATOM 532 N N . ASN A 1 76 ? 5.870 -6.590 16.146 1.00 96.88 76 ASN A N 1
ATOM 533 C CA . ASN A 1 76 ? 5.071 -7.819 16.003 1.00 96.88 76 ASN A CA 1
ATOM 534 C C . ASN A 1 76 ? 5.660 -8.890 15.061 1.00 96.88 76 ASN A C 1
ATOM 536 O O . ASN A 1 76 ? 4.940 -9.793 14.644 1.00 96.88 76 ASN A O 1
ATOM 540 N N . GLY A 1 77 ? 6.956 -8.832 14.741 1.00 96.81 77 GLY A N 1
ATOM 541 C CA . GLY A 1 77 ? 7.595 -9.809 13.859 1.00 96.81 77 GLY A CA 1
ATOM 542 C C . GLY A 1 77 ? 7.319 -9.576 12.372 1.00 96.81 77 GLY A C 1
ATOM 543 O O . GLY A 1 77 ? 7.485 -10.500 11.579 1.00 96.81 77 GLY A O 1
ATOM 544 N N . VAL A 1 78 ? 6.884 -8.371 11.980 1.00 98.25 78 VAL A N 1
ATOM 545 C CA . VAL A 1 78 ? 6.667 -8.035 10.565 1.00 98.25 78 VAL A CA 1
ATOM 546 C C . VAL A 1 78 ? 7.999 -8.039 9.819 1.00 98.25 78 VAL A C 1
ATOM 548 O O . VAL A 1 78 ? 8.926 -7.316 10.185 1.00 98.25 78 VAL A O 1
ATOM 551 N N . ILE A 1 79 ? 8.072 -8.802 8.734 1.00 97.38 79 ILE A N 1
ATOM 552 C CA . ILE A 1 79 ? 9.216 -8.807 7.822 1.00 97.38 79 ILE A CA 1
ATOM 553 C C . ILE A 1 79 ? 9.167 -7.517 7.001 1.00 97.38 79 ILE A C 1
ATOM 555 O O . ILE A 1 79 ? 8.168 -7.218 6.355 1.00 97.38 79 ILE A O 1
ATOM 559 N N . CYS A 1 80 ? 10.227 -6.726 7.047 1.00 96.75 80 CYS A N 1
ATOM 560 C CA . CYS A 1 80 ? 10.310 -5.398 6.459 1.00 96.75 80 CYS A CA 1
ATOM 561 C C . CYS A 1 80 ? 11.338 -5.401 5.333 1.00 96.75 80 CYS A C 1
ATOM 563 O O . CYS A 1 80 ? 12.497 -5.731 5.564 1.00 96.75 80 CYS A O 1
ATOM 565 N N . ILE A 1 81 ? 10.933 -4.979 4.134 1.00 95.56 81 ILE A N 1
ATOM 566 C CA . ILE A 1 81 ? 11.808 -4.879 2.960 1.00 95.56 81 ILE A CA 1
ATOM 567 C C . ILE A 1 81 ? 11.529 -3.555 2.239 1.00 95.56 81 ILE A C 1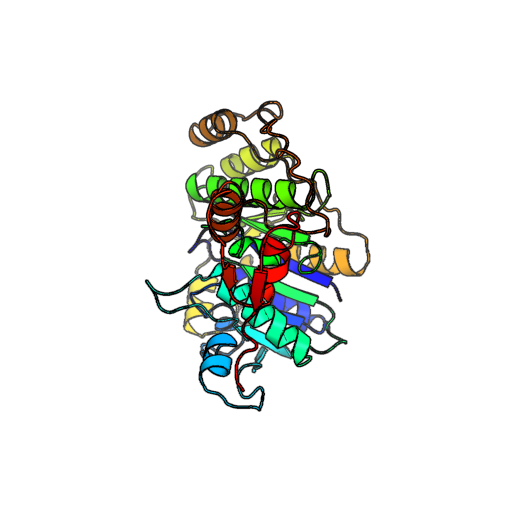
ATOM 569 O O . ILE A 1 81 ? 10.374 -3.182 2.041 1.00 95.56 81 ILE A O 1
ATOM 573 N N . GLU A 1 82 ? 12.576 -2.843 1.828 1.00 94.25 82 GLU A N 1
ATOM 574 C CA . GLU A 1 82 ? 12.475 -1.664 0.957 1.00 94.25 82 GLU A CA 1
ATOM 575 C C . GLU A 1 82 ? 13.088 -1.989 -0.403 1.00 94.25 82 GLU A C 1
ATOM 577 O O . GLU A 1 82 ? 14.251 -2.378 -0.492 1.00 94.25 82 GLU A O 1
ATOM 582 N N . THR A 1 83 ? 12.320 -1.830 -1.482 1.00 91.19 83 THR A N 1
ATOM 583 C CA . THR A 1 83 ? 12.820 -2.158 -2.828 1.00 91.19 83 THR A CA 1
ATOM 584 C C . THR A 1 83 ? 13.951 -1.242 -3.263 1.00 91.19 83 THR A C 1
ATOM 586 O O . THR A 1 83 ? 14.884 -1.710 -3.906 1.00 91.19 83 THR A O 1
ATOM 589 N N . GLY A 1 84 ? 13.906 0.036 -2.900 1.00 87.31 84 GLY A N 1
ATOM 590 C CA . GLY A 1 84 ? 14.844 1.005 -3.446 1.00 87.31 84 GLY A CA 1
ATOM 591 C C . GLY A 1 84 ? 14.317 1.668 -4.715 1.00 87.31 84 GLY A C 1
ATOM 592 O O . GLY A 1 84 ? 13.285 1.308 -5.288 1.00 87.31 84 GLY A O 1
ATOM 593 N N . GLY A 1 85 ? 15.017 2.707 -5.133 1.00 82.75 85 GLY A N 1
ATOM 594 C CA . GLY A 1 85 ? 14.671 3.558 -6.254 1.00 82.75 85 GLY A CA 1
ATOM 595 C C . GLY A 1 85 ? 15.956 4.125 -6.835 1.00 82.75 85 GLY A C 1
ATOM 596 O O . GLY A 1 85 ? 16.979 4.152 -6.158 1.00 82.75 85 GLY A O 1
ATOM 597 N N . PRO A 1 86 ? 15.957 4.524 -8.111 1.00 77.38 86 PRO A N 1
ATOM 598 C CA . PRO A 1 86 ? 17.135 5.155 -8.669 1.00 77.38 86 PRO A CA 1
ATOM 599 C C . PRO A 1 86 ? 17.334 6.539 -8.036 1.00 77.38 86 PRO A C 1
ATOM 601 O O . PRO A 1 86 ? 16.376 7.149 -7.549 1.00 77.38 86 PRO A O 1
ATOM 604 N N . GLU A 1 87 ? 18.562 7.051 -8.095 1.00 77.88 87 GLU A N 1
ATOM 605 C CA . GLU A 1 87 ? 18.854 8.410 -7.640 1.00 77.88 87 GLU A CA 1
ATOM 606 C C . GLU A 1 87 ? 17.918 9.434 -8.311 1.00 77.88 87 GLU A C 1
ATOM 608 O O . GLU A 1 87 ? 17.625 9.313 -9.507 1.00 77.88 87 GLU A O 1
ATOM 613 N N . PRO A 1 88 ? 17.440 10.460 -7.581 1.00 79.69 88 PRO A N 1
ATOM 614 C CA . PRO A 1 88 ? 16.588 11.494 -8.155 1.00 79.69 88 PRO A CA 1
ATOM 615 C C . PRO A 1 88 ? 17.196 12.110 -9.423 1.00 79.69 88 PRO A C 1
ATOM 617 O O . PRO A 1 88 ? 18.296 12.651 -9.406 1.00 79.69 88 PRO A O 1
ATOM 620 N N . GLY A 1 89 ? 16.455 12.045 -10.532 1.00 77.44 89 GLY A N 1
ATOM 621 C CA . GLY A 1 89 ? 16.910 12.535 -11.840 1.00 77.44 89 GLY A CA 1
ATOM 622 C C . GLY A 1 89 ? 17.672 11.510 -12.689 1.00 77.44 89 GLY A C 1
ATOM 623 O O . GLY A 1 89 ? 17.996 11.812 -13.836 1.00 77.44 89 GLY A O 1
ATOM 624 N N . VAL A 1 90 ? 17.906 10.297 -12.178 1.00 77.25 90 VAL A N 1
ATOM 625 C CA . VAL A 1 90 ? 18.614 9.212 -12.870 1.00 77.25 90 VAL A CA 1
ATOM 626 C C . VAL A 1 90 ? 17.721 7.968 -12.956 1.00 77.25 90 VAL A C 1
ATOM 628 O O . VAL A 1 90 ? 16.875 7.715 -12.105 1.00 77.25 90 VAL A O 1
ATOM 631 N N . GLY A 1 91 ? 17.890 7.163 -14.008 1.00 76.88 91 GLY A N 1
ATOM 632 C CA . GLY A 1 91 ? 17.274 5.838 -14.118 1.00 76.88 91 GLY A CA 1
ATOM 633 C C . GLY A 1 91 ? 15.745 5.820 -14.266 1.00 76.88 91 GLY A C 1
ATOM 634 O O . GLY A 1 91 ? 15.105 6.783 -14.679 1.00 76.88 91 GLY A O 1
ATOM 635 N N . CYS A 1 92 ? 15.146 4.660 -13.981 1.00 79.88 92 CYS A N 1
ATOM 636 C CA . CYS A 1 92 ? 13.702 4.443 -14.075 1.00 79.88 92 CYS A CA 1
ATOM 637 C C . CYS A 1 92 ? 13.199 3.706 -12.830 1.00 79.88 92 CYS A C 1
ATOM 639 O O . CYS A 1 92 ? 13.485 2.524 -12.646 1.00 79.88 92 CYS A O 1
ATOM 641 N N . ALA A 1 93 ? 12.400 4.377 -11.999 1.00 79.94 93 ALA A N 1
ATOM 642 C CA . ALA A 1 93 ? 11.871 3.798 -10.761 1.00 79.94 93 ALA A CA 1
ATOM 643 C C . ALA A 1 93 ? 11.043 2.529 -11.003 1.00 79.94 93 ALA A C 1
ATOM 645 O O . ALA 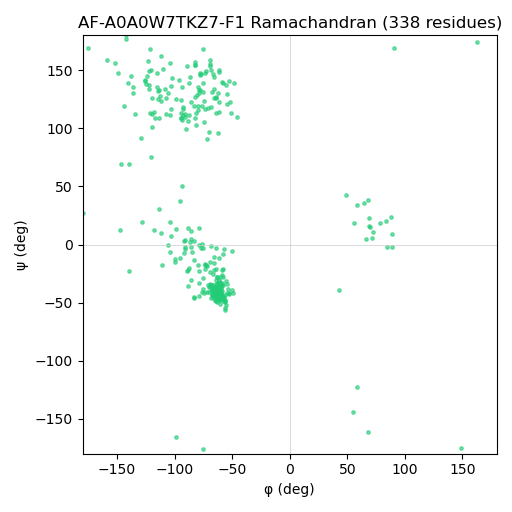A 1 93 ? 11.217 1.518 -10.330 1.00 79.94 93 ALA A O 1
ATOM 646 N N . GLY A 1 94 ? 10.233 2.529 -12.061 1.00 77.75 94 GLY A N 1
ATOM 647 C CA . GLY A 1 94 ? 9.479 1.349 -12.463 1.00 77.75 94 GLY A CA 1
ATOM 648 C C . GLY A 1 94 ? 10.352 0.144 -12.849 1.00 77.75 94 GLY A C 1
ATOM 649 O O . GLY A 1 94 ? 9.961 -1.001 -12.632 1.00 77.75 94 GLY A O 1
ATOM 650 N N . ARG A 1 95 ? 11.555 0.387 -13.388 1.00 77.69 95 ARG A N 1
ATOM 651 C CA . ARG A 1 95 ? 12.552 -0.659 -13.659 1.00 77.69 95 ARG A CA 1
ATOM 652 C C . ARG A 1 95 ? 13.231 -1.134 -12.377 1.00 77.69 95 ARG A C 1
ATOM 654 O O . ARG A 1 95 ? 13.494 -2.331 -12.257 1.00 77.69 95 ARG A O 1
ATOM 661 N N . GLY A 1 96 ? 13.510 -0.211 -11.460 1.00 81.94 96 GLY A N 1
ATOM 662 C CA . GLY A 1 96 ? 14.046 -0.511 -10.137 1.00 81.94 96 GLY A CA 1
ATOM 663 C C . GLY A 1 96 ? 13.160 -1.506 -9.393 1.00 81.94 96 GLY A C 1
ATOM 664 O O . GLY A 1 96 ? 13.630 -2.581 -9.040 1.00 81.94 96 GLY A O 1
ATOM 665 N N . ILE A 1 97 ? 11.856 -1.225 -9.306 1.00 83.75 97 ILE A N 1
ATOM 666 C CA . ILE A 1 97 ? 10.878 -2.103 -8.640 1.00 83.75 97 ILE A CA 1
ATOM 667 C C . ILE A 1 97 ? 10.887 -3.517 -9.238 1.00 83.75 97 ILE A C 1
ATOM 669 O O . ILE A 1 97 ? 11.019 -4.494 -8.509 1.00 83.75 97 ILE A O 1
ATOM 673 N N . LEU A 1 98 ? 10.812 -3.648 -10.570 1.00 81.00 98 LEU A N 1
ATOM 674 C CA . LEU A 1 98 ? 10.845 -4.967 -11.219 1.00 81.00 98 LEU A CA 1
ATOM 675 C C . LEU A 1 98 ? 12.169 -5.708 -10.975 1.00 81.00 98 LEU A C 1
ATOM 677 O O . LEU A 1 98 ? 12.186 -6.926 -10.826 1.00 81.00 98 LEU A O 1
ATOM 681 N N . THR A 1 99 ? 13.286 -4.980 -10.964 1.00 81.88 99 THR A N 1
ATOM 682 C CA . THR A 1 99 ? 14.612 -5.562 -10.722 1.00 81.88 99 THR A CA 1
ATOM 683 C C . THR A 1 99 ? 14.731 -6.062 -9.283 1.00 81.88 99 THR A C 1
ATOM 685 O O . THR A 1 99 ? 15.165 -7.194 -9.086 1.00 81.88 99 THR A O 1
ATOM 688 N N . ALA A 1 100 ? 14.260 -5.278 -8.311 1.00 86.94 100 ALA A N 1
ATOM 689 C CA . ALA A 1 100 ? 14.190 -5.683 -6.912 1.00 86.94 100 ALA A CA 1
ATOM 690 C C . ALA A 1 100 ? 13.289 -6.912 -6.722 1.00 86.94 100 ALA A C 1
ATOM 692 O O . ALA A 1 100 ? 13.670 -7.848 -6.033 1.00 86.94 100 ALA A O 1
ATOM 693 N N . PHE A 1 101 ? 12.126 -6.958 -7.379 1.00 86.44 101 PHE A N 1
ATOM 694 C CA . PHE A 1 101 ? 11.211 -8.103 -7.296 1.00 86.44 101 PHE A CA 1
ATOM 695 C C . PHE A 1 101 ? 11.850 -9.384 -7.833 1.00 86.44 101 PHE A C 1
ATOM 697 O O . PHE A 1 101 ? 11.819 -10.409 -7.161 1.00 86.44 101 PHE A O 1
ATOM 704 N N . ASN A 1 102 ? 12.495 -9.316 -8.999 1.00 83.00 102 ASN A N 1
ATOM 705 C CA . ASN A 1 102 ? 13.205 -10.465 -9.556 1.00 83.00 102 ASN A CA 1
ATOM 706 C C . ASN A 1 102 ? 14.353 -10.934 -8.653 1.00 83.00 102 ASN A C 1
ATOM 708 O O . ASN A 1 102 ? 14.579 -12.133 -8.538 1.00 83.00 102 ASN A O 1
ATOM 712 N N . PHE A 1 103 ? 15.082 -10.003 -8.032 1.00 85.50 103 PHE A N 1
ATOM 713 C CA . PHE A 1 103 ? 16.131 -10.342 -7.074 1.00 85.50 103 PHE A CA 1
ATOM 714 C C . PHE A 1 103 ? 15.554 -11.034 -5.835 1.00 85.50 103 PHE A C 1
ATOM 716 O O . PHE A 1 103 ? 16.087 -12.056 -5.414 1.00 85.50 103 PHE A O 1
ATOM 723 N N . MET A 1 104 ? 14.449 -10.516 -5.291 1.00 88.81 104 MET A N 1
ATOM 724 C CA . MET A 1 104 ? 13.785 -11.113 -4.133 1.00 88.81 104 MET A CA 1
ATOM 725 C C . MET A 1 104 ? 13.267 -12.523 -4.420 1.00 88.81 104 MET A C 1
ATOM 727 O O . MET A 1 104 ? 13.468 -13.413 -3.602 1.00 88.81 104 MET A O 1
ATOM 731 N N . GLU A 1 105 ? 12.647 -12.734 -5.587 1.00 86.75 105 GLU A N 1
ATOM 732 C CA . GLU A 1 105 ? 12.182 -14.057 -6.028 1.00 86.75 105 GLU A CA 1
ATOM 733 C C . GLU A 1 105 ? 13.350 -15.033 -6.245 1.00 86.75 105 GLU A C 1
ATOM 735 O O . GLU A 1 105 ? 13.241 -16.199 -5.900 1.00 86.75 105 GLU A O 1
ATOM 740 N N . ALA A 1 106 ? 14.473 -14.577 -6.810 1.00 85.94 106 ALA A N 1
ATOM 741 C CA . ALA A 1 106 ? 15.614 -15.447 -7.107 1.00 85.94 106 ALA A CA 1
ATOM 742 C C . ALA A 1 106 ? 16.424 -15.872 -5.870 1.00 85.94 106 ALA A C 1
ATOM 744 O O . ALA A 1 106 ? 17.226 -16.798 -5.972 1.00 85.94 106 ALA A O 1
ATOM 745 N N . ASN A 1 107 ? 16.257 -15.176 -4.744 1.00 86.81 107 ASN A N 1
ATOM 746 C CA . ASN A 1 107 ? 16.975 -15.440 -3.496 1.00 86.81 107 ASN A CA 1
ATOM 747 C C . ASN A 1 107 ? 16.033 -15.838 -2.347 1.00 86.81 107 ASN A C 1
ATOM 749 O O . ASN A 1 107 ? 16.461 -15.807 -1.196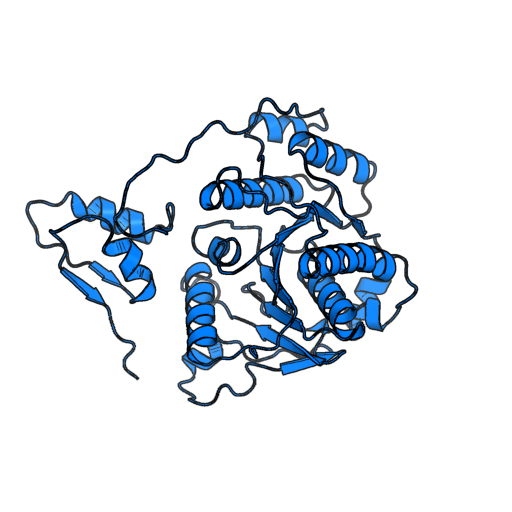 1.00 86.81 107 ASN A O 1
ATOM 753 N N . ASP A 1 108 ? 14.765 -16.149 -2.645 1.00 88.44 108 ASP A N 1
ATOM 754 C CA . ASP A 1 108 ? 13.754 -16.568 -1.663 1.00 88.44 108 ASP A CA 1
ATOM 755 C C . ASP A 1 108 ? 13.694 -15.642 -0.429 1.00 88.44 108 ASP A C 1
ATOM 757 O O . ASP A 1 108 ? 13.617 -16.075 0.720 1.00 88.44 108 ASP A O 1
ATOM 761 N N . VAL A 1 109 ? 13.762 -14.326 -0.678 1.00 89.31 109 VAL A N 1
ATOM 762 C CA . VAL A 1 109 ? 13.908 -13.294 0.370 1.00 89.31 109 VAL A CA 1
ATOM 763 C C . VAL A 1 109 ? 12.723 -13.284 1.338 1.00 89.31 109 VAL A C 1
ATOM 765 O O . VAL A 1 109 ? 12.877 -12.982 2.522 1.00 89.31 109 VAL A O 1
ATOM 768 N N . VAL A 1 110 ? 11.529 -13.597 0.836 1.00 91.06 110 VAL A N 1
ATOM 769 C CA . VAL A 1 110 ? 10.316 -13.707 1.647 1.00 91.06 110 VAL A CA 1
ATOM 770 C C . VAL A 1 110 ? 10.062 -15.186 1.950 1.00 91.06 110 VAL A C 1
ATOM 772 O O . VAL A 1 110 ? 9.931 -15.958 1.004 1.00 91.06 110 VAL A O 1
ATOM 775 N N . PRO A 1 111 ? 9.929 -15.589 3.227 1.00 91.06 111 PRO A N 1
ATOM 776 C CA . PRO A 1 111 ? 9.652 -16.975 3.592 1.00 91.06 111 PRO A CA 1
ATOM 777 C C . PRO A 1 111 ? 8.355 -17.512 2.972 1.00 91.06 111 PRO A C 1
ATOM 779 O O . PRO A 1 111 ? 7.318 -16.841 3.010 1.00 91.06 111 PRO A O 1
ATOM 782 N N . ASP A 1 112 ? 8.387 -18.759 2.497 1.00 90.75 112 ASP A N 1
ATOM 783 C CA . ASP A 1 112 ? 7.243 -19.445 1.871 1.00 90.75 112 ASP A CA 1
ATOM 784 C C . ASP A 1 112 ? 6.008 -19.554 2.776 1.00 90.75 112 ASP A C 1
ATOM 786 O O . ASP A 1 112 ? 4.868 -19.611 2.304 1.00 90.75 112 ASP A O 1
ATOM 790 N N . ASP A 1 113 ? 6.222 -19.578 4.092 1.00 93.75 113 ASP A N 1
ATOM 791 C CA . ASP A 1 113 ? 5.167 -19.663 5.098 1.00 93.75 113 ASP A CA 1
ATOM 792 C C . ASP A 1 113 ? 4.567 -18.298 5.479 1.00 93.75 113 ASP A C 1
ATOM 794 O O . ASP A 1 113 ? 3.786 -18.206 6.428 1.00 93.75 113 ASP A O 1
ATOM 798 N N . THR A 1 114 ? 4.878 -17.242 4.720 1.00 97.00 114 THR A N 1
ATOM 799 C CA . THR A 1 114 ? 4.250 -15.924 4.864 1.00 97.00 114 THR A CA 1
ATOM 800 C C . THR A 1 114 ? 2.751 -15.998 4.545 1.00 97.00 114 THR A C 1
ATOM 802 O O . THR A 1 114 ? 2.313 -16.413 3.464 1.00 97.00 114 THR A O 1
ATOM 805 N N . ASP A 1 115 ? 1.921 -15.537 5.480 1.00 97.69 115 ASP A N 1
ATOM 806 C CA . ASP A 1 115 ? 0.469 -15.513 5.319 1.00 97.69 115 ASP A CA 1
ATOM 807 C C . ASP A 1 115 ? 0.022 -14.341 4.450 1.00 97.69 115 ASP A C 1
ATOM 809 O O . ASP A 1 115 ? -0.828 -14.523 3.572 1.00 97.69 115 ASP A O 1
ATOM 813 N N . VAL A 1 116 ? 0.582 -13.147 4.680 1.00 98.00 116 VAL A N 1
ATOM 814 C CA . VAL A 1 116 ? 0.186 -11.910 3.992 1.00 98.00 116 VAL A CA 1
ATOM 815 C C . VAL A 1 116 ? 1.398 -11.087 3.557 1.00 98.00 116 VAL A C 1
ATOM 817 O O . VAL A 1 116 ? 2.254 -10.767 4.374 1.00 98.00 116 VAL A O 1
ATOM 820 N N . MET A 1 117 ? 1.419 -10.667 2.292 1.00 97.56 117 MET A N 1
ATOM 821 C CA . MET A 1 117 ? 2.341 -9.643 1.793 1.00 97.56 117 MET A CA 1
ATOM 822 C C . MET A 1 117 ? 1.604 -8.323 1.566 1.00 97.56 117 MET A C 1
ATOM 824 O O . MET A 1 117 ? 0.553 -8.303 0.923 1.00 97.56 117 MET A O 1
ATOM 828 N N . VAL A 1 118 ? 2.153 -7.228 2.088 1.00 97.88 118 VAL A N 1
ATOM 829 C CA . VAL A 1 118 ? 1.617 -5.866 1.983 1.00 97.88 118 VAL A CA 1
ATOM 830 C C . VAL A 1 118 ? 2.574 -5.018 1.151 1.00 97.88 118 VAL A C 1
ATOM 832 O O . VAL A 1 118 ? 3.659 -4.663 1.604 1.00 97.88 118 VAL A O 1
ATOM 835 N N . TYR A 1 119 ? 2.164 -4.666 -0.062 1.00 96.38 119 TYR A N 1
ATOM 836 C CA . TYR A 1 119 ? 2.910 -3.777 -0.947 1.00 96.38 119 TYR A CA 1
ATOM 837 C C . TYR A 1 119 ? 2.448 -2.332 -0.751 1.00 96.38 119 TYR A C 1
ATOM 839 O O . TYR A 1 119 ? 1.289 -2.012 -1.017 1.00 96.38 119 TYR A O 1
ATOM 847 N N . ASP A 1 120 ? 3.343 -1.447 -0.319 1.00 95.12 120 ASP A N 1
ATOM 848 C CA . ASP A 1 120 ? 3.093 -0.001 -0.286 1.00 95.12 120 ASP A CA 1
ATOM 849 C C . ASP A 1 120 ? 3.633 0.630 -1.566 1.00 95.12 120 ASP A C 1
ATOM 851 O O . ASP A 1 120 ? 4.845 0.678 -1.770 1.00 95.12 120 ASP A O 1
ATOM 855 N N . VAL A 1 121 ? 2.742 1.070 -2.457 1.00 90.31 121 VAL A N 1
ATOM 856 C CA . VAL A 1 121 ? 3.122 1.455 -3.819 1.00 90.31 121 VAL A CA 1
ATOM 857 C C . VAL A 1 121 ? 2.728 2.888 -4.126 1.00 90.31 121 VAL A C 1
ATOM 859 O O . VAL A 1 121 ? 1.611 3.333 -3.845 1.00 90.31 121 VAL A O 1
ATOM 862 N N . LEU A 1 122 ? 3.636 3.614 -4.775 1.00 84.38 122 LEU A N 1
ATOM 863 C CA . LEU A 1 122 ? 3.380 4.965 -5.257 1.00 84.38 122 LEU A CA 1
ATOM 864 C C . LEU A 1 122 ? 2.236 4.979 -6.292 1.00 84.38 122 LEU A C 1
ATOM 866 O O . LEU A 1 122 ? 2.304 4.315 -7.325 1.00 84.38 122 LEU A O 1
ATOM 870 N N . GLY A 1 123 ? 1.180 5.757 -6.029 1.00 78.44 123 GLY A N 1
ATOM 871 C CA . GLY A 1 123 ? 0.008 5.873 -6.907 1.00 78.44 123 GLY A CA 1
ATOM 872 C C . GLY A 1 123 ? -0.089 7.175 -7.704 1.00 78.44 123 GLY A C 1
ATOM 873 O O . GLY A 1 123 ? -1.033 7.320 -8.477 1.00 78.44 123 GLY A O 1
ATOM 874 N N . ASP A 1 124 ? 0.859 8.108 -7.553 1.00 80.81 124 ASP A N 1
ATOM 875 C CA . ASP A 1 124 ? 0.882 9.360 -8.333 1.00 80.81 1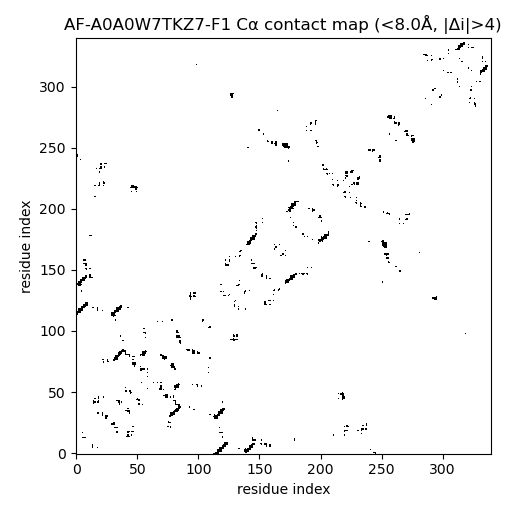24 ASP A CA 1
ATOM 876 C C . ASP A 1 124 ? 1.135 9.109 -9.819 1.00 80.81 124 ASP A C 1
ATOM 878 O O . ASP A 1 124 ? 0.528 9.730 -10.692 1.00 80.81 124 ASP A O 1
ATOM 882 N N . VAL A 1 125 ? 2.039 8.172 -10.102 1.00 74.75 125 VAL A N 1
ATOM 883 C CA . VAL A 1 125 ? 2.466 7.825 -11.452 1.00 74.75 125 VAL A CA 1
ATOM 884 C C . VAL A 1 125 ? 2.138 6.362 -11.684 1.00 74.75 125 VAL A C 1
ATOM 886 O O . VAL A 1 125 ? 2.875 5.475 -11.277 1.00 74.75 125 VAL A O 1
ATOM 889 N N . VAL A 1 126 ? 1.044 6.097 -12.393 1.00 77.75 126 VAL A N 1
ATOM 890 C CA . VAL A 1 126 ? 0.641 4.731 -12.771 1.00 77.75 126 VAL A CA 1
ATOM 891 C C . VAL A 1 126 ? 1.185 4.404 -14.165 1.00 77.75 126 VAL A C 1
ATOM 893 O O . VAL A 1 126 ? 0.457 4.018 -15.081 1.00 77.75 126 VAL A O 1
ATOM 896 N N . CYS A 1 127 ? 2.487 4.637 -14.360 1.00 75.69 127 CYS A N 1
ATOM 897 C CA . CYS A 1 127 ? 3.169 4.235 -15.587 1.00 75.69 127 CYS A CA 1
ATOM 898 C C . CYS A 1 127 ? 3.398 2.718 -15.584 1.00 75.69 127 CYS A C 1
ATOM 900 O O . CYS A 1 127 ? 3.254 2.057 -14.555 1.00 75.69 127 CYS A O 1
ATOM 902 N N . GLY A 1 128 ? 3.792 2.153 -16.728 1.00 69.00 128 GLY A N 1
ATOM 903 C CA . GLY A 1 128 ? 3.955 0.706 -16.865 1.00 69.00 128 GLY A CA 1
ATOM 904 C C . GLY A 1 128 ? 4.789 0.052 -15.750 1.00 69.00 128 GLY A C 1
ATOM 905 O O . GLY A 1 128 ? 4.407 -0.989 -15.229 1.00 69.00 128 GLY A O 1
ATOM 906 N N . GLY A 1 129 ? 5.892 0.676 -15.330 1.00 70.00 129 GLY A N 1
ATOM 907 C CA . GLY A 1 129 ? 6.753 0.091 -14.302 1.00 70.00 129 GLY A CA 1
ATOM 908 C C . GLY A 1 129 ? 6.211 0.203 -12.866 1.00 70.00 129 GLY A C 1
ATOM 909 O O . GLY A 1 129 ? 6.253 -0.780 -12.138 1.00 70.00 129 GLY A O 1
ATOM 910 N N . PHE A 1 130 ? 5.613 1.331 -12.466 1.00 72.50 130 PHE A N 1
ATOM 911 C CA . PHE A 1 130 ? 4.946 1.453 -11.151 1.00 72.50 130 PHE A CA 1
ATOM 912 C C . PHE A 1 130 ? 3.660 0.622 -11.044 1.00 72.50 130 PHE A C 1
ATOM 914 O O . PHE A 1 130 ? 3.150 0.365 -9.953 1.00 72.50 130 PHE A O 1
ATOM 921 N N . ALA A 1 131 ? 3.139 0.169 -12.182 1.00 76.81 131 ALA A N 1
ATOM 922 C CA . ALA A 1 131 ? 2.015 -0.743 -12.239 1.00 76.81 131 ALA A CA 1
ATOM 923 C C . ALA A 1 131 ? 2.420 -2.227 -12.148 1.00 76.81 131 ALA A C 1
ATOM 925 O O . ALA A 1 131 ? 1.548 -3.090 -12.215 1.00 76.81 131 ALA A O 1
ATOM 926 N N . VAL A 1 132 ? 3.712 -2.556 -11.984 1.00 77.69 132 VAL A N 1
ATOM 927 C CA . VAL A 1 132 ? 4.161 -3.947 -11.783 1.00 77.69 132 VAL A CA 1
ATOM 928 C C . VAL A 1 132 ? 3.460 -4.599 -10.580 1.00 77.69 132 VAL A C 1
ATOM 930 O O . VAL A 1 132 ? 2.886 -5.668 -10.788 1.00 77.69 132 VAL A O 1
ATOM 933 N N . PRO A 1 133 ? 3.364 -3.969 -9.390 1.00 81.25 133 PRO A N 1
ATOM 934 C CA . PRO A 1 133 ? 2.629 -4.563 -8.270 1.00 81.25 133 PRO A CA 1
ATOM 935 C C . PRO A 1 133 ? 1.110 -4.695 -8.488 1.00 81.25 133 PRO A C 1
ATOM 937 O O . PRO A 1 133 ? 0.464 -5.458 -7.780 1.00 81.25 133 PRO A O 1
ATOM 940 N N . LEU A 1 134 ? 0.512 -4.011 -9.480 1.00 82.69 134 LEU A N 1
ATOM 941 C CA . LEU A 1 134 ? -0.911 -4.203 -9.822 1.00 82.69 134 LEU A CA 1
ATOM 942 C C . LEU A 1 134 ? -1.185 -5.541 -10.516 1.00 82.69 134 LEU A C 1
ATOM 944 O O . LEU A 1 134 ? -2.340 -5.979 -10.564 1.00 82.69 134 LEU A O 1
ATOM 948 N N . ARG A 1 135 ? -0.157 -6.190 -11.075 1.00 81.00 135 ARG A N 1
ATOM 949 C CA . ARG A 1 135 ? -0.319 -7.461 -11.787 1.00 81.00 135 ARG A CA 1
ATOM 950 C C . ARG A 1 135 ? -0.851 -8.541 -10.852 1.00 81.00 135 ARG A C 1
ATOM 952 O O . ARG A 1 135 ? -0.534 -8.572 -9.663 1.00 81.00 135 ARG A O 1
ATOM 959 N N . ARG A 1 136 ? -1.598 -9.495 -11.416 1.00 77.00 136 ARG A N 1
ATOM 960 C CA . ARG A 1 136 ? -2.152 -10.630 -10.658 1.00 77.00 136 ARG A CA 1
ATOM 961 C C . ARG A 1 136 ? -1.111 -11.440 -9.905 1.00 77.00 136 ARG A C 1
ATOM 963 O O . ARG A 1 136 ? -1.428 -11.947 -8.840 1.00 77.00 136 ARG A O 1
ATOM 970 N N . LYS A 1 137 ? 0.108 -11.521 -10.440 1.00 80.94 137 LYS A N 1
ATOM 971 C CA . LYS A 1 137 ? 1.226 -12.206 -9.790 1.00 80.94 137 LYS A CA 1
ATOM 972 C C . LYS A 1 137 ? 1.592 -11.599 -8.423 1.00 80.94 137 LYS A C 1
ATOM 974 O O . LYS A 1 137 ? 1.985 -12.355 -7.545 1.00 80.94 137 LYS A O 1
ATOM 979 N N . TYR A 1 138 ? 1.450 -10.279 -8.250 1.00 84.38 138 TYR A N 1
ATOM 980 C CA . TYR A 1 138 ? 2.003 -9.529 -7.109 1.00 84.38 138 TYR A CA 1
ATOM 981 C C . TYR A 1 138 ? 0.972 -8.976 -6.131 1.00 84.38 138 TYR A C 1
ATOM 983 O O . TYR A 1 138 ? 1.302 -8.608 -5.018 1.00 84.38 138 TYR A O 1
ATOM 991 N N . ALA A 1 139 ? -0.288 -8.871 -6.516 1.00 89.19 139 ALA A N 1
ATOM 992 C CA . ALA A 1 139 ? -1.342 -8.496 -5.585 1.00 89.19 139 ALA A CA 1
ATOM 993 C C . ALA A 1 139 ? -2.556 -9.340 -5.916 1.00 89.19 139 ALA A C 1
ATOM 995 O O . ALA A 1 139 ? -2.834 -9.531 -7.087 1.00 89.19 139 ALA A O 1
ATOM 996 N N . ASP A 1 140 ? -3.284 -9.844 -4.931 1.00 93.56 140 ASP A N 1
ATOM 997 C CA . ASP A 1 140 ? -4.605 -10.455 -5.074 1.00 93.56 140 ASP A CA 1
ATOM 998 C C . ASP A 1 140 ? -5.707 -9.397 -4.966 1.00 93.56 140 ASP A C 1
ATOM 1000 O O . ASP A 1 140 ? -6.724 -9.476 -5.659 1.00 93.56 140 ASP A O 1
ATOM 1004 N N . ALA A 1 141 ? -5.479 -8.399 -4.106 1.00 95.75 141 ALA A N 1
ATOM 1005 C CA . ALA A 1 141 ? -6.411 -7.325 -3.806 1.00 95.75 141 ALA A CA 1
ATOM 1006 C C . ALA A 1 141 ? -5.711 -5.963 -3.723 1.00 95.75 141 ALA A C 1
ATOM 1008 O O . ALA A 1 141 ? -4.589 -5.853 -3.231 1.00 95.75 141 ALA A O 1
ATOM 1009 N N . VAL A 1 142 ? -6.402 -4.913 -4.167 1.00 96.81 142 VAL A N 1
ATOM 1010 C CA . VAL A 1 142 ? -5.888 -3.538 -4.156 1.00 96.81 142 VAL A CA 1
ATOM 1011 C C . VAL A 1 142 ? -6.775 -2.645 -3.298 1.00 96.81 142 VAL A C 1
ATOM 1013 O O . VAL A 1 142 ? -7.982 -2.550 -3.531 1.00 96.81 142 VAL A O 1
ATOM 1016 N N . PHE A 1 143 ? -6.169 -1.957 -2.336 1.00 98.06 143 PHE A N 1
ATOM 1017 C CA . PHE A 1 143 ? -6.788 -0.858 -1.602 1.00 98.06 143 PHE A CA 1
ATOM 1018 C C . PHE A 1 143 ? -6.263 0.472 -2.136 1.00 98.06 143 PHE A C 1
ATOM 1020 O O . PHE A 1 143 ? -5.085 0.594 -2.476 1.00 98.06 143 PHE A O 1
ATOM 1027 N N . ILE A 1 144 ? -7.132 1.481 -2.191 1.00 97.94 144 ILE A N 1
ATOM 1028 C CA . ILE A 1 144 ? -6.761 2.813 -2.675 1.00 97.94 144 ILE A CA 1
ATOM 1029 C C . ILE A 1 144 ? -7.030 3.832 -1.572 1.00 97.94 144 ILE A C 1
ATOM 1031 O O . ILE A 1 144 ? -8.179 4.074 -1.207 1.00 97.94 144 ILE A O 1
ATOM 1035 N N . VAL A 1 145 ? -5.969 4.434 -1.044 1.00 97.94 145 VAL A N 1
ATOM 1036 C CA . VAL A 1 145 ? -6.031 5.530 -0.079 1.00 97.94 145 VAL A CA 1
ATOM 1037 C C . VAL A 1 145 ? -6.295 6.837 -0.818 1.00 97.94 145 VAL A C 1
ATOM 1039 O O . VAL A 1 145 ? -5.591 7.182 -1.771 1.00 97.94 145 VAL A O 1
ATOM 1042 N N . THR A 1 146 ? -7.307 7.574 -0.371 1.00 97.31 146 THR A N 1
ATOM 1043 C CA . THR A 1 146 ? -7.712 8.850 -0.963 1.00 97.31 146 THR A CA 1
ATOM 1044 C C . THR A 1 146 ? -8.148 9.866 0.101 1.00 97.31 146 THR A C 1
ATOM 1046 O O . THR A 1 146 ? -8.169 9.556 1.289 1.00 97.31 146 THR A O 1
ATOM 1049 N N . SER A 1 147 ? -8.473 11.090 -0.316 1.00 96.06 147 SER A N 1
ATOM 1050 C CA . SER A 1 147 ? -9.026 12.167 0.522 1.00 96.06 147 SER A CA 1
ATOM 1051 C C . SER A 1 147 ? -10.064 12.968 -0.262 1.00 96.06 147 SER A C 1
ATOM 1053 O O . SER A 1 147 ? -10.286 12.710 -1.445 1.00 96.06 147 SER A O 1
ATOM 1055 N N . GLY A 1 148 ? -10.657 13.984 0.369 1.00 93.44 148 GLY A N 1
ATOM 1056 C CA . GLY A 1 148 ? -11.549 14.930 -0.309 1.00 93.44 148 GLY A CA 1
ATOM 1057 C C . GLY A 1 148 ? -10.860 15.858 -1.317 1.00 93.44 148 GLY A C 1
ATOM 1058 O O . GLY A 1 148 ? -11.522 16.687 -1.930 1.00 93.44 148 GLY A O 1
ATOM 1059 N N . GLU A 1 149 ? -9.539 15.770 -1.496 1.00 93.69 149 GLU A N 1
ATOM 1060 C CA . GLU A 1 149 ? -8.832 16.544 -2.518 1.00 93.69 149 GLU A CA 1
ATOM 1061 C C . GLU A 1 149 ? -9.073 15.949 -3.909 1.00 93.69 149 GLU A C 1
ATOM 1063 O O . GLU A 1 149 ? -8.813 14.765 -4.138 1.00 93.69 149 GLU A O 1
ATOM 1068 N N . PHE A 1 150 ? -9.436 16.788 -4.883 1.00 93.12 150 PHE A N 1
ATOM 1069 C CA . PHE A 1 150 ? -9.651 16.342 -6.263 1.00 93.12 150 PHE A CA 1
ATOM 1070 C C . PHE A 1 150 ? -8.458 15.561 -6.837 1.00 93.12 150 PHE A C 1
ATOM 1072 O O . PHE A 1 150 ? -8.638 14.500 -7.426 1.00 93.12 150 PHE A O 1
ATOM 1079 N N . MET A 1 151 ? -7.223 16.018 -6.602 1.00 93.56 151 MET A N 1
ATOM 1080 C CA . MET A 1 151 ? -6.023 15.322 -7.089 1.00 93.56 151 MET A CA 1
ATOM 1081 C C . MET A 1 151 ? -5.853 13.918 -6.489 1.00 93.56 151 MET A C 1
ATOM 1083 O O . MET A 1 151 ? -5.272 13.043 -7.126 1.00 93.56 151 MET A O 1
ATOM 1087 N N . SER A 1 152 ? -6.364 13.692 -5.277 1.00 95.06 152 SER A N 1
ATOM 1088 C CA . SER A 1 152 ? -6.350 12.379 -4.627 1.00 95.06 152 SER A CA 1
ATOM 1089 C C . SER A 1 152 ? -7.334 11.418 -5.300 1.00 95.06 152 SER A C 1
ATOM 1091 O O . SER A 1 152 ? -7.004 10.258 -5.551 1.00 95.06 152 SER A O 1
ATOM 1093 N N . LEU A 1 153 ? -8.518 11.918 -5.670 1.00 95.31 153 LEU A N 1
ATOM 1094 C CA . LEU A 1 153 ? -9.509 11.166 -6.447 1.00 95.31 153 LEU A CA 1
ATOM 1095 C C . LEU A 1 153 ? -9.049 10.937 -7.894 1.00 95.31 153 LEU A C 1
ATOM 1097 O O . LEU A 1 153 ? -9.252 9.859 -8.447 1.00 95.31 153 LEU A O 1
ATOM 1101 N N . TYR A 1 154 ? -8.367 11.913 -8.496 1.00 94.25 154 TYR A N 1
ATOM 1102 C CA . TYR A 1 154 ? -7.758 11.782 -9.819 1.00 94.25 154 TYR A CA 1
ATOM 1103 C C . TYR A 1 154 ? -6.702 10.666 -9.845 1.00 94.25 154 TYR A C 1
ATOM 1105 O O . TYR A 1 154 ? -6.734 9.799 -10.723 1.00 94.25 154 TYR A O 1
ATOM 1113 N N . ALA A 1 155 ? -5.810 10.632 -8.848 1.00 94.62 155 ALA A N 1
ATOM 1114 C CA . ALA A 1 155 ? -4.836 9.553 -8.684 1.00 94.62 155 ALA A CA 1
ATOM 1115 C C . ALA A 1 155 ? -5.530 8.195 -8.483 1.00 94.62 155 ALA A C 1
ATOM 1117 O O . ALA A 1 155 ? -5.207 7.230 -9.178 1.00 94.62 155 ALA A O 1
ATOM 1118 N N . ALA A 1 156 ? -6.548 8.129 -7.615 1.00 96.19 156 ALA A N 1
ATOM 1119 C CA . ALA A 1 156 ? -7.353 6.922 -7.425 1.00 96.19 156 ALA A CA 1
ATOM 1120 C C . ALA A 1 156 ? -7.979 6.431 -8.743 1.00 96.19 156 ALA A C 1
ATOM 1122 O O . ALA A 1 156 ? -7.905 5.246 -9.068 1.00 96.19 156 ALA A O 1
ATOM 1123 N N . ASN A 1 157 ? -8.523 7.341 -9.555 1.00 95.56 157 ASN A N 1
ATOM 1124 C CA . ASN A 1 157 ? -9.086 7.010 -10.860 1.00 95.56 157 ASN A CA 1
ATOM 1125 C C . ASN A 1 157 ? -8.030 6.458 -11.835 1.00 95.56 157 ASN A C 1
ATOM 1127 O O . ASN A 1 157 ? -8.306 5.516 -12.577 1.00 95.56 157 ASN A O 1
ATOM 1131 N N . ASN A 1 158 ? -6.804 6.985 -11.813 1.00 93.00 158 ASN A N 1
ATOM 1132 C CA . ASN A 1 158 ? -5.705 6.463 -12.631 1.00 93.00 158 ASN A CA 1
ATOM 1133 C C . ASN A 1 158 ? -5.244 5.072 -12.186 1.00 93.00 158 ASN A C 1
ATOM 1135 O O . ASN A 1 158 ? -4.943 4.236 -13.039 1.00 93.00 158 ASN A O 1
ATOM 1139 N N . VAL A 1 159 ? -5.263 4.780 -10.882 1.00 93.50 159 VAL A N 1
ATOM 1140 C CA . VAL A 1 159 ? -5.030 3.418 -10.375 1.00 93.50 159 VAL A CA 1
ATOM 1141 C C . VAL A 1 159 ? -6.104 2.465 -10.906 1.00 93.50 159 VAL A C 1
ATOM 1143 O O . VAL A 1 159 ? -5.772 1.393 -11.411 1.00 93.50 159 VAL A O 1
ATOM 1146 N N . LEU A 1 160 ? -7.379 2.874 -10.910 1.00 93.94 160 LEU A N 1
ATOM 1147 C CA . LEU A 1 160 ? -8.466 2.082 -11.502 1.00 93.94 160 LEU A CA 1
ATOM 1148 C C . LEU A 1 160 ? -8.290 1.868 -13.013 1.00 93.94 160 LEU A C 1
ATOM 1150 O O . LEU A 1 160 ? -8.525 0.762 -13.502 1.00 93.94 160 LEU A O 1
ATOM 1154 N N . LYS A 1 161 ? -7.829 2.885 -13.758 1.00 90.00 161 LYS A N 1
ATOM 1155 C CA . LYS A 1 161 ? -7.438 2.728 -15.173 1.00 90.00 161 LYS A CA 1
ATOM 1156 C C . LYS A 1 161 ? -6.324 1.689 -15.319 1.00 90.00 161 LYS A C 1
ATOM 1158 O O . LYS A 1 161 ? -6.425 0.824 -16.188 1.00 90.00 161 LYS A O 1
ATOM 1163 N N . GLY A 1 162 ? -5.312 1.740 -14.451 1.00 87.12 162 GLY A N 1
ATOM 1164 C CA . GLY A 1 162 ? -4.226 0.763 -14.385 1.00 87.12 162 GLY A CA 1
ATOM 1165 C C . GLY A 1 162 ? -4.740 -0.662 -14.192 1.00 87.12 162 GLY A C 1
ATOM 1166 O O . GLY A 1 162 ? -4.495 -1.513 -15.042 1.00 87.12 162 GLY A O 1
ATOM 1167 N N . ILE A 1 163 ? -5.528 -0.900 -13.139 1.00 88.44 163 ILE A N 1
ATOM 1168 C CA . ILE A 1 163 ? -6.113 -2.218 -12.838 1.00 88.44 163 ILE A CA 1
ATOM 1169 C C . ILE A 1 163 ? -6.936 -2.726 -14.023 1.00 88.44 163 ILE A C 1
ATOM 1171 O O . ILE A 1 163 ? -6.715 -3.838 -14.492 1.00 88.44 163 ILE A O 1
ATOM 1175 N N . ARG A 1 164 ? -7.827 -1.897 -14.583 1.00 87.50 164 ARG A N 1
ATOM 1176 C CA . ARG A 1 164 ? -8.658 -2.283 -15.735 1.00 87.50 164 ARG A CA 1
ATOM 1177 C C . ARG A 1 164 ? -7.829 -2.641 -16.974 1.00 87.50 164 ARG A C 1
ATOM 1179 O O . ARG A 1 164 ? -8.226 -3.506 -17.750 1.00 87.50 164 ARG A O 1
ATOM 1186 N N . ASN A 1 165 ? -6.672 -2.009 -17.172 1.00 82.06 165 ASN A N 1
ATOM 1187 C CA . ASN A 1 165 ? -5.789 -2.330 -18.294 1.00 82.06 165 ASN A CA 1
ATOM 1188 C C . ASN A 1 165 ? -5.146 -3.722 -18.167 1.00 82.06 165 ASN A C 1
ATOM 1190 O O . ASN A 1 165 ? -4.971 -4.382 -19.196 1.00 82.06 165 ASN A O 1
ATOM 1194 N N . PHE A 1 166 ? -4.817 -4.164 -16.947 1.00 79.00 166 PHE A N 1
ATOM 1195 C CA . PHE A 1 166 ? -4.257 -5.498 -16.689 1.00 79.00 166 PHE A CA 1
ATOM 1196 C C . PHE A 1 166 ? -5.336 -6.577 -16.585 1.00 79.00 166 PHE A C 1
ATOM 1198 O O . PHE A 1 166 ? -5.204 -7.638 -17.186 1.00 79.00 166 PHE A O 1
ATOM 1205 N N . ASP A 1 167 ? -6.413 -6.291 -15.857 1.00 79.69 167 ASP A N 1
ATOM 1206 C CA . ASP A 1 167 ? -7.389 -7.289 -15.421 1.00 79.69 167 ASP A CA 1
ATOM 1207 C C . ASP A 1 167 ? -8.700 -7.282 -16.218 1.00 79.69 167 ASP A C 1
ATOM 1209 O O . ASP A 1 167 ? -9.551 -8.150 -16.002 1.00 79.69 167 ASP A O 1
ATOM 1213 N N . GLY A 1 168 ? -8.898 -6.315 -17.121 1.00 81.19 168 GLY A N 1
ATOM 1214 C CA . GLY A 1 168 ? -10.180 -6.109 -17.794 1.00 81.19 168 GLY A CA 1
ATOM 1215 C C . GLY A 1 168 ? -11.293 -5.859 -16.773 1.00 81.19 168 GLY A C 1
ATOM 1216 O O . GLY A 1 168 ? -11.186 -4.958 -15.944 1.00 81.19 168 GLY A O 1
ATOM 1217 N N . ASP A 1 169 ? -12.334 -6.692 -16.805 1.00 80.25 169 ASP A N 1
ATOM 1218 C CA . ASP A 1 169 ? -13.456 -6.658 -15.852 1.00 80.25 169 ASP A CA 1
ATOM 1219 C C . ASP A 1 169 ? -13.215 -7.510 -14.586 1.00 80.25 169 ASP A C 1
ATOM 1221 O O . ASP A 1 169 ? -14.141 -7.805 -13.825 1.00 80.25 169 ASP A O 1
ATOM 1225 N N . GLY A 1 170 ? -11.968 -7.926 -14.343 1.00 86.31 170 GLY A N 1
ATOM 1226 C CA . GLY A 1 170 ? -11.578 -8.685 -13.160 1.00 86.31 170 GLY A CA 1
ATOM 1227 C C . GLY A 1 170 ? -11.874 -7.952 -11.846 1.00 86.31 170 GLY A C 1
ATOM 1228 O O . GLY A 1 170 ? -11.666 -6.746 -11.712 1.00 86.31 170 GLY A O 1
ATOM 1229 N N . ARG A 1 171 ? -12.340 -8.703 -10.842 1.00 92.94 171 ARG A N 1
ATOM 1230 C CA . ARG A 1 171 ? -12.674 -8.187 -9.506 1.00 92.94 171 ARG A CA 1
ATOM 1231 C C . ARG A 1 171 ? -11.444 -8.225 -8.602 1.00 92.94 171 ARG A C 1
ATOM 1233 O O . ARG A 1 171 ? -11.003 -9.303 -8.216 1.00 92.94 171 ARG A O 1
ATOM 1240 N N . ARG A 1 172 ? -10.866 -7.054 -8.336 1.00 92.19 172 ARG A N 1
ATOM 1241 C CA . ARG A 1 172 ? -9.516 -6.895 -7.756 1.00 92.19 172 ARG A CA 1
ATOM 1242 C C . ARG A 1 172 ? -9.429 -5.786 -6.715 1.00 92.19 172 ARG A C 1
ATOM 1244 O O . ARG A 1 172 ? -8.536 -5.791 -5.878 1.00 92.19 172 ARG A O 1
ATOM 1251 N N . VAL A 1 173 ? -10.342 -4.824 -6.760 1.00 97.00 173 VAL A N 1
ATOM 1252 C CA . VAL A 1 173 ? -10.331 -3.677 -5.854 1.00 97.00 173 VAL A CA 1
ATOM 1253 C C . VAL A 1 173 ? -11.049 -4.072 -4.571 1.00 97.00 173 VAL A C 1
ATOM 1255 O O . VAL A 1 173 ? -12.202 -4.479 -4.632 1.00 97.00 173 VAL A O 1
ATOM 1258 N N . ALA A 1 174 ? -10.398 -3.971 -3.417 1.00 97.50 174 ALA A N 1
ATOM 1259 C CA . ALA A 1 174 ? -11.036 -4.222 -2.124 1.00 97.50 174 ALA A CA 1
ATOM 1260 C C . ALA A 1 174 ? -11.890 -3.027 -1.671 1.00 97.50 174 ALA A C 1
ATOM 1262 O O . ALA A 1 174 ? -12.939 -3.208 -1.058 1.00 97.50 174 ALA A O 1
ATOM 1263 N N . GLY A 1 175 ? -11.468 -1.808 -2.018 1.00 97.75 175 GLY A N 1
ATOM 1264 C CA . GLY A 1 175 ? -12.237 -0.583 -1.821 1.00 97.75 175 GLY A CA 1
ATOM 1265 C C . GLY A 1 175 ? -11.368 0.646 -1.573 1.00 97.75 175 GLY A C 1
ATOM 1266 O O . GLY A 1 175 ? -10.136 0.592 -1.658 1.00 97.75 175 GLY A O 1
ATOM 1267 N N . LEU A 1 176 ? -12.033 1.763 -1.281 1.00 98.44 176 LEU A N 1
ATOM 1268 C CA . LEU A 1 176 ? -11.404 3.048 -0.991 1.00 98.44 176 LEU A CA 1
ATOM 1269 C C . LEU A 1 176 ? -11.204 3.229 0.517 1.00 98.44 176 LEU A C 1
ATOM 1271 O O . LEU A 1 176 ? -12.112 2.975 1.308 1.00 98.44 176 LEU A O 1
ATOM 1275 N N . ILE A 1 177 ? -10.029 3.711 0.908 1.00 98.50 177 ILE A N 1
ATOM 1276 C CA . ILE A 1 177 ? -9.716 4.130 2.274 1.00 98.50 177 ILE A CA 1
ATOM 1277 C C . ILE A 1 177 ? -9.723 5.657 2.282 1.00 98.50 177 ILE A C 1
ATOM 1279 O O . ILE A 1 177 ? -8.851 6.284 1.679 1.00 98.50 177 ILE A O 1
ATOM 1283 N N . LEU A 1 178 ? -10.703 6.262 2.950 1.00 97.94 178 LEU A N 1
ATOM 1284 C CA . LEU A 1 178 ? -10.755 7.714 3.095 1.00 97.94 178 LEU A CA 1
ATOM 1285 C C . LEU A 1 178 ? -9.846 8.140 4.249 1.00 97.94 178 LEU A C 1
ATOM 1287 O O . LEU A 1 178 ? -10.191 7.916 5.406 1.00 97.94 178 LEU A O 1
ATOM 1291 N N . ASN 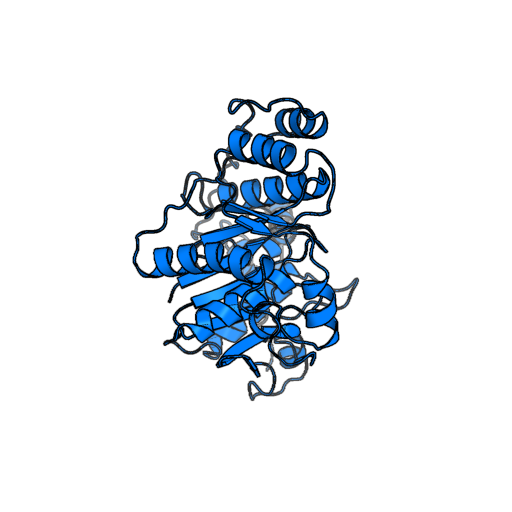A 1 179 ? -8.714 8.773 3.948 1.00 97.06 179 ASN A N 1
ATOM 1292 C CA . ASN A 1 179 ? -7.877 9.420 4.950 1.00 97.06 179 ASN A CA 1
ATOM 1293 C C . ASN A 1 179 ? -8.238 10.903 5.066 1.00 97.06 179 ASN A C 1
ATOM 1295 O O . ASN A 1 179 ? -7.954 11.690 4.158 1.00 97.06 179 ASN A O 1
ATOM 1299 N N . ARG A 1 180 ? -8.905 11.275 6.165 1.00 95.88 180 ARG A N 1
ATOM 1300 C CA . ARG A 1 180 ? -9.490 12.611 6.303 1.00 95.88 180 ARG A CA 1
ATOM 1301 C C . ARG A 1 180 ? -8.421 13.694 6.392 1.00 95.88 180 ARG A C 1
ATOM 1303 O O . ARG A 1 180 ? -7.525 13.652 7.234 1.00 95.88 180 ARG A O 1
ATOM 1310 N N . ARG A 1 181 ? -8.591 14.740 5.584 1.00 92.12 181 ARG A N 1
ATOM 1311 C CA . ARG A 1 181 ? -7.847 16.000 5.705 1.00 92.12 181 ARG A CA 1
ATOM 1312 C C . ARG A 1 181 ? -8.567 17.017 6.580 1.00 92.12 181 ARG A C 1
ATOM 1314 O O . ARG A 1 181 ? -7.966 18.022 6.931 1.00 92.12 181 ARG A O 1
ATOM 1321 N N . GLY A 1 182 ? -9.802 16.748 7.003 1.00 88.19 182 GLY A N 1
ATOM 1322 C CA . GLY A 1 182 ? -10.563 17.660 7.865 1.00 88.19 182 GLY A CA 1
ATOM 1323 C C . GLY A 1 182 ? -11.284 18.762 7.089 1.00 88.19 182 GLY A C 1
ATOM 1324 O O . GLY A 1 182 ? -11.646 19.774 7.676 1.00 88.19 182 GLY A O 1
ATOM 1325 N N . ASN A 1 183 ? -11.494 18.555 5.788 1.00 86.75 183 ASN A N 1
ATOM 1326 C CA . ASN A 1 183 ? -12.318 19.440 4.972 1.00 86.75 183 ASN A CA 1
ATOM 1327 C C . ASN A 1 183 ? -13.806 19.155 5.237 1.00 86.75 183 ASN A C 1
ATOM 1329 O O . ASN A 1 183 ? -14.201 18.009 5.491 1.00 86.75 183 ASN A O 1
ATOM 1333 N N . GLU A 1 184 ? -14.643 20.186 5.158 1.00 87.44 184 GLU A N 1
ATOM 1334 C CA . GLU A 1 184 ? -16.100 20.032 5.213 1.00 87.44 184 GLU A CA 1
ATOM 1335 C C . GLU A 1 184 ? -16.614 19.269 3.983 1.00 87.44 184 GLU A C 1
ATOM 1337 O O . GLU A 1 184 ? -16.057 19.381 2.892 1.00 87.44 184 GLU A O 1
ATOM 1342 N N . GLY A 1 185 ? -17.645 18.436 4.158 1.00 89.06 185 GLY A N 1
ATOM 1343 C CA . GLY A 1 185 ? -18.224 17.636 3.068 1.00 89.06 185 GLY A CA 1
ATOM 1344 C C . GLY A 1 185 ? -17.304 16.552 2.483 1.00 89.06 185 GLY A C 1
ATOM 1345 O O . GLY A 1 185 ? -17.691 15.872 1.537 1.00 89.06 185 GLY A O 1
ATOM 1346 N N . GLU A 1 186 ? -16.106 16.341 3.043 1.00 92.75 186 GLU A N 1
ATOM 1347 C CA . GLU A 1 186 ? -15.098 15.404 2.521 1.00 92.75 186 GLU A CA 1
ATOM 1348 C C . GLU A 1 186 ? -15.638 13.976 2.345 1.00 92.75 186 GLU A C 1
ATOM 1350 O O . GLU A 1 186 ? -15.369 13.331 1.332 1.00 92.75 186 GLU A O 1
ATOM 1355 N N . ILE A 1 187 ? -16.431 13.495 3.306 1.00 94.56 187 ILE A N 1
ATOM 1356 C CA . ILE A 1 187 ? -17.022 12.152 3.256 1.00 94.56 187 ILE A CA 1
ATOM 1357 C C . ILE A 1 187 ? -18.002 12.044 2.085 1.00 94.56 187 ILE A C 1
ATOM 1359 O O . ILE A 1 187 ? -17.912 11.099 1.309 1.00 94.56 187 ILE A O 1
ATOM 1363 N N . GLU A 1 188 ? -18.901 13.016 1.925 1.00 93.94 188 GLU A N 1
ATOM 1364 C CA . GLU A 1 188 ? -19.886 13.032 0.837 1.00 93.94 188 GLU A CA 1
ATOM 1365 C C . GLU A 1 188 ? -19.208 13.137 -0.530 1.00 93.94 188 GLU A C 1
ATOM 1367 O O . GLU A 1 188 ? -19.597 12.460 -1.482 1.00 93.94 188 GLU A O 1
ATOM 1372 N N . TYR A 1 189 ? -18.151 13.946 -0.615 1.00 94.06 189 TYR A N 1
ATOM 1373 C CA . TYR A 1 189 ? -17.384 14.141 -1.836 1.00 94.06 189 TYR A CA 1
ATOM 1374 C C . TYR A 1 189 ? -16.695 12.849 -2.297 1.00 94.06 189 TYR A C 1
ATOM 1376 O O . TYR A 1 189 ? -16.808 12.460 -3.462 1.00 94.06 189 TYR A O 1
ATOM 1384 N N . VAL A 1 190 ? -16.042 12.133 -1.374 1.00 96.00 190 VAL A N 1
ATOM 1385 C CA . VAL A 1 190 ? -15.436 10.827 -1.674 1.00 96.00 190 VAL A CA 1
ATOM 1386 C C . VAL A 1 190 ? -16.503 9.763 -1.927 1.00 96.00 190 VAL A C 1
ATOM 1388 O O . VAL A 1 190 ? -16.324 8.943 -2.826 1.00 96.00 190 VAL A O 1
ATOM 1391 N N . GLN A 1 191 ? -17.629 9.793 -1.208 1.00 95.69 191 GLN A N 1
ATOM 1392 C CA . GLN A 1 191 ? -18.736 8.861 -1.428 1.00 95.69 191 GLN A CA 1
ATOM 1393 C C . GLN A 1 191 ? -19.331 9.013 -2.832 1.00 95.69 191 GLN A C 1
ATOM 1395 O O . GLN A 1 191 ? -19.577 8.014 -3.501 1.00 95.69 191 GLN A O 1
ATOM 1400 N N . ASN A 1 192 ? -19.481 10.244 -3.326 1.00 93.81 192 ASN A N 1
ATOM 1401 C CA . ASN A 1 192 ? -19.933 10.502 -4.691 1.00 93.81 192 ASN A CA 1
ATOM 1402 C C . ASN A 1 192 ? -18.998 9.870 -5.738 1.00 93.81 192 ASN A C 1
ATOM 1404 O O . ASN A 1 192 ? -19.459 9.206 -6.668 1.00 93.81 192 ASN A O 1
ATOM 1408 N N . PHE A 1 193 ? -17.678 10.018 -5.569 1.00 95.56 193 PHE A N 1
ATOM 1409 C CA . PHE A 1 193 ? -16.713 9.328 -6.428 1.00 95.56 193 PHE A CA 1
ATOM 1410 C C . PHE A 1 193 ? -16.845 7.804 -6.309 1.00 95.56 193 PHE A C 1
ATOM 1412 O O . PHE A 1 193 ? -16.927 7.124 -7.331 1.00 95.56 193 PHE A O 1
ATOM 1419 N N . ALA A 1 194 ? -16.914 7.278 -5.081 1.00 96.75 194 ALA A N 1
ATOM 1420 C CA . ALA A 1 194 ? -17.033 5.850 -4.787 1.00 96.75 194 ALA A CA 1
ATOM 1421 C C . ALA A 1 194 ? -18.264 5.218 -5.462 1.00 96.75 194 ALA A C 1
ATOM 1423 O O . ALA A 1 194 ? -18.147 4.187 -6.129 1.00 96.75 194 ALA A O 1
ATOM 1424 N N . ASP A 1 195 ? -19.421 5.878 -5.379 1.00 94.69 195 ASP A N 1
ATOM 1425 C CA . ASP A 1 195 ? -20.673 5.446 -6.003 1.00 94.69 195 ASP A CA 1
ATOM 1426 C C . ASP A 1 195 ? -20.569 5.420 -7.535 1.00 94.69 195 ASP A C 1
ATOM 1428 O O . ASP A 1 195 ? -21.028 4.468 -8.187 1.00 94.69 195 ASP A O 1
ATOM 1432 N N . ALA A 1 196 ? -19.925 6.443 -8.110 1.00 92.69 196 ALA A N 1
ATOM 1433 C CA . ALA A 1 196 ? -19.732 6.578 -9.550 1.00 92.69 196 ALA A CA 1
ATOM 1434 C C . ALA A 1 196 ? -18.846 5.457 -10.118 1.00 92.69 196 ALA A C 1
ATOM 1436 O O . ALA A 1 196 ? -19.190 4.863 -11.145 1.00 92.69 196 ALA A O 1
ATOM 1437 N N . VAL A 1 197 ? -17.760 5.103 -9.417 1.00 94.50 197 VAL A N 1
ATOM 1438 C CA . VAL A 1 197 ? -16.875 3.983 -9.796 1.00 94.50 197 VAL A CA 1
ATOM 1439 C C . VAL A 1 197 ? -17.365 2.619 -9.282 1.00 94.50 197 VAL A C 1
ATOM 1441 O O . VAL A 1 197 ? -16.824 1.578 -9.651 1.00 94.50 197 VAL A O 1
ATOM 1444 N N . GLY A 1 198 ? -18.425 2.592 -8.469 1.00 94.81 198 GLY A N 1
ATOM 1445 C CA . GLY A 1 198 ? -19.025 1.372 -7.928 1.00 94.81 198 GLY A CA 1
ATOM 1446 C C . GLY A 1 198 ? -18.139 0.631 -6.926 1.00 94.81 198 GLY A C 1
ATOM 1447 O O . GLY A 1 198 ? -18.108 -0.600 -6.954 1.00 94.81 198 GLY A O 1
ATOM 1448 N N . LEU A 1 199 ? -17.424 1.369 -6.075 1.00 96.81 199 LEU A N 1
ATOM 1449 C CA . LEU A 1 199 ? -16.565 0.835 -5.018 1.00 96.81 199 LEU A CA 1
ATOM 1450 C C . LEU A 1 199 ? -17.088 1.233 -3.634 1.00 96.81 199 LEU A C 1
ATOM 1452 O O . LEU A 1 199 ? -17.615 2.332 -3.482 1.00 96.81 199 LEU A O 1
ATOM 1456 N N . PRO A 1 200 ? -16.899 0.397 -2.601 1.00 97.62 200 PRO A N 1
ATOM 1457 C CA . PRO A 1 200 ? -17.173 0.806 -1.231 1.00 97.62 200 PRO A CA 1
ATOM 1458 C C . PRO A 1 200 ? -16.057 1.707 -0.686 1.00 97.62 200 PRO A C 1
ATOM 1460 O O . PRO A 1 200 ? -14.872 1.492 -0.961 1.00 97.62 200 PRO A O 1
ATOM 1463 N N . VAL A 1 201 ? -16.427 2.655 0.175 1.00 98.25 201 VAL A N 1
ATOM 1464 C CA . VAL A 1 201 ? -15.494 3.258 1.136 1.00 98.25 201 VAL A CA 1
ATOM 1465 C C . VAL A 1 201 ? -15.396 2.302 2.326 1.00 98.25 201 VAL A C 1
ATOM 1467 O O . VAL A 1 201 ? -16.315 2.209 3.135 1.00 98.25 201 VAL A O 1
ATOM 1470 N N . VAL A 1 202 ? -14.309 1.530 2.408 1.00 97.81 202 VAL A N 1
ATOM 1471 C CA . VAL A 1 202 ? -14.177 0.430 3.386 1.00 97.81 202 VAL A CA 1
ATOM 1472 C C . VAL A 1 202 ? -13.912 0.922 4.803 1.00 97.81 202 VAL A C 1
ATOM 1474 O O . VAL A 1 202 ? -14.270 0.263 5.779 1.00 97.81 202 VAL A O 1
ATOM 1477 N N . THR A 1 203 ? -13.268 2.080 4.928 1.00 98.06 203 THR A N 1
ATOM 1478 C CA . THR A 1 203 ? -13.040 2.737 6.209 1.00 98.06 203 THR A CA 1
ATOM 1479 C C . THR A 1 203 ? -12.774 4.225 6.011 1.00 98.06 203 THR A C 1
ATOM 1481 O O . THR A 1 203 ? -12.358 4.663 4.934 1.00 98.06 203 THR A O 1
ATOM 1484 N N . VAL A 1 204 ? -12.993 4.981 7.082 1.00 97.88 204 VAL A N 1
ATOM 1485 C CA . VAL A 1 204 ? -12.668 6.400 7.194 1.00 97.88 204 VAL A CA 1
ATOM 1486 C C . VAL A 1 204 ? -11.656 6.525 8.323 1.00 97.88 204 VAL A C 1
ATOM 1488 O O . VAL A 1 204 ? -11.978 6.219 9.468 1.00 97.88 204 VAL A O 1
ATOM 1491 N N . ILE A 1 205 ? -10.433 6.929 7.992 1.00 97.19 205 ILE A N 1
ATOM 1492 C CA . ILE A 1 205 ? -9.383 7.215 8.966 1.00 97.19 205 ILE A CA 1
ATOM 1493 C C . ILE A 1 205 ? -9.595 8.651 9.467 1.00 97.19 205 ILE A C 1
ATOM 1495 O O . ILE A 1 205 ? -9.592 9.580 8.648 1.00 97.19 205 ILE A O 1
ATOM 1499 N N . PRO A 1 206 ? -9.827 8.860 10.775 1.00 94.56 206 PRO A N 1
ATOM 1500 C CA . PRO A 1 206 ? -10.036 10.191 11.325 1.00 94.56 206 PRO A CA 1
ATOM 1501 C C . PRO A 1 206 ? -8.738 11.001 11.284 1.00 94.56 206 PRO A C 1
ATOM 1503 O O . PRO A 1 206 ? -7.634 10.459 11.364 1.00 94.56 206 PRO A O 1
ATOM 1506 N N . ARG A 1 207 ? -8.872 12.329 11.225 1.00 91.19 207 ARG A N 1
ATOM 1507 C CA . ARG A 1 207 ? -7.737 13.223 11.453 1.00 91.19 207 ARG A CA 1
ATOM 1508 C C . ARG A 1 207 ? -7.441 13.221 12.954 1.00 91.19 207 ARG A C 1
ATOM 1510 O O . ARG A 1 207 ? -8.200 13.812 13.713 1.00 91.19 207 ARG A O 1
ATOM 1517 N N . SER A 1 208 ? -6.365 12.553 13.364 1.00 91.94 208 SER A N 1
ATOM 1518 C CA . SER A 1 208 ? -5.941 12.454 14.766 1.00 91.94 208 SER A CA 1
ATOM 1519 C C . SER A 1 208 ? -4.501 12.936 14.950 1.00 91.94 208 SER A C 1
ATOM 1521 O O . SER A 1 208 ? -3.653 12.714 14.082 1.00 91.94 208 SER A O 1
ATOM 1523 N N . GLY A 1 209 ? -4.228 13.572 16.095 1.00 92.44 209 GLY A N 1
ATOM 1524 C CA . GLY A 1 209 ? -2.868 13.888 16.543 1.00 92.44 209 GLY A CA 1
ATOM 1525 C C . GLY A 1 209 ? -2.043 12.638 16.864 1.00 92.44 209 GLY A C 1
ATOM 1526 O O . GLY A 1 209 ? -0.820 12.683 16.747 1.00 92.44 209 GLY A O 1
ATOM 1527 N N . ASP A 1 210 ? -2.704 11.511 17.153 1.00 93.62 210 ASP A N 1
ATOM 1528 C CA . ASP A 1 210 ? -2.053 10.244 17.508 1.00 93.62 210 ASP A CA 1
ATOM 1529 C C . ASP A 1 210 ? -1.111 9.748 16.407 1.00 93.62 210 ASP A C 1
ATOM 1531 O O . ASP A 1 210 ? -0.085 9.140 16.697 1.00 93.62 210 ASP A O 1
ATOM 1535 N N . PHE A 1 211 ? -1.433 10.018 15.135 1.00 94.19 211 PHE A N 1
ATOM 1536 C CA . PHE A 1 211 ? -0.558 9.660 14.019 1.00 94.19 211 PHE A CA 1
ATOM 1537 C C . PHE A 1 211 ? 0.768 10.413 14.087 1.00 94.19 211 PHE A C 1
ATOM 1539 O O . PHE A 1 211 ? 1.822 9.793 14.002 1.00 94.19 211 PHE A O 1
ATOM 1546 N N . ALA A 1 212 ? 0.721 11.732 14.279 1.00 93.31 212 ALA A N 1
ATOM 1547 C CA . ALA A 1 212 ? 1.924 12.553 14.359 1.00 93.31 212 ALA A CA 1
ATOM 1548 C C . ALA A 1 212 ? 2.758 12.203 15.600 1.00 93.31 212 ALA A C 1
ATOM 1550 O O . ALA A 1 212 ? 3.985 12.141 15.531 1.00 93.31 212 ALA A O 1
ATOM 1551 N N . GLU A 1 213 ? 2.098 11.932 16.729 1.00 96.19 213 GLU A N 1
ATOM 1552 C CA . GLU A 1 213 ? 2.784 11.517 17.950 1.00 96.19 213 GLU A CA 1
ATOM 1553 C C . GLU A 1 213 ? 3.445 10.137 17.791 1.00 96.19 213 GLU A C 1
ATOM 1555 O O . GLU A 1 213 ? 4.620 9.984 18.135 1.00 96.19 213 GLU A O 1
ATOM 1560 N N . ALA A 1 214 ? 2.748 9.154 17.212 1.00 96.62 214 ALA A N 1
ATOM 1561 C CA . ALA A 1 214 ? 3.310 7.829 16.953 1.00 96.62 214 ALA A CA 1
ATOM 1562 C C . ALA A 1 214 ? 4.485 7.890 15.961 1.00 96.62 214 ALA A C 1
ATOM 1564 O O . ALA A 1 214 ? 5.548 7.321 16.222 1.00 96.62 214 ALA A O 1
ATOM 1565 N N . GLU A 1 215 ? 4.345 8.660 14.876 1.00 94.56 215 GLU A N 1
ATOM 1566 C CA . GLU A 1 215 ? 5.413 8.886 13.896 1.00 94.56 215 GLU A CA 1
ATOM 1567 C C . GLU A 1 215 ? 6.654 9.534 14.531 1.00 94.56 215 GLU A C 1
ATOM 1569 O O . GLU A 1 215 ? 7.776 9.118 14.235 1.00 94.56 215 GLU A O 1
ATOM 1574 N N . SER A 1 216 ? 6.474 10.487 15.457 1.00 95.31 216 SER A N 1
ATOM 1575 C CA . SER A 1 216 ? 7.584 11.122 16.191 1.00 95.31 216 SER A CA 1
ATOM 1576 C C . SER A 1 216 ? 8.377 10.140 17.061 1.00 95.31 216 SER A C 1
ATOM 1578 O O . SER A 1 216 ? 9.575 10.323 17.274 1.00 95.31 216 SER A O 1
ATOM 1580 N N . LYS A 1 217 ? 7.717 9.071 17.520 1.00 96.31 217 LYS A N 1
ATOM 1581 C CA . LYS A 1 217 ? 8.308 7.972 18.295 1.00 96.31 217 LYS A CA 1
ATOM 1582 C C . LYS A 1 217 ? 8.799 6.825 17.404 1.00 96.31 217 LYS A C 1
ATOM 1584 O O . LYS A 1 217 ? 9.379 5.872 17.911 1.00 96.31 217 LYS A O 1
ATOM 1589 N N . GLY A 1 218 ? 8.574 6.906 16.089 1.00 96.19 218 GLY A N 1
ATOM 1590 C CA . GLY A 1 218 ? 8.950 5.869 15.131 1.00 96.19 218 GLY A CA 1
ATOM 1591 C C . GLY A 1 218 ? 8.147 4.573 15.258 1.00 96.19 218 GLY A C 1
ATOM 1592 O O . GLY A 1 218 ? 8.647 3.537 14.833 1.00 96.19 218 GLY A O 1
ATOM 1593 N N . ILE A 1 219 ? 6.939 4.627 15.828 1.00 97.81 219 ILE A N 1
ATOM 1594 C CA . ILE A 1 219 ? 6.046 3.475 16.037 1.00 97.81 219 ILE A CA 1
ATOM 1595 C C . ILE A 1 219 ? 4.699 3.691 15.342 1.00 97.81 219 ILE A C 1
ATOM 1597 O O . ILE A 1 219 ? 4.372 4.790 14.891 1.00 97.81 219 ILE A O 1
ATOM 1601 N N . THR A 1 220 ? 3.889 2.639 15.240 1.00 98.06 220 THR A N 1
ATOM 1602 C CA . THR A 1 220 ? 2.544 2.740 14.652 1.00 98.06 220 THR A CA 1
ATOM 1603 C C . THR A 1 220 ? 1.518 3.264 15.668 1.00 98.06 220 THR A C 1
ATOM 1605 O O . THR A 1 220 ? 1.667 3.065 16.873 1.00 98.06 220 THR A O 1
ATOM 1608 N N . VAL A 1 221 ? 0.426 3.898 15.215 1.00 97.62 221 VAL A N 1
ATOM 1609 C CA . VAL A 1 221 ? -0.669 4.297 16.126 1.00 97.62 221 VAL A CA 1
ATOM 1610 C C . VAL A 1 221 ? -1.347 3.079 16.756 1.00 97.62 221 VAL A C 1
ATOM 1612 O O . VAL A 1 221 ? -1.779 3.136 17.898 1.00 97.62 221 VAL A O 1
ATOM 1615 N N . SER A 1 222 ? -1.379 1.953 16.044 1.00 97.88 222 SER A N 1
ATOM 1616 C CA . SER A 1 222 ? -1.902 0.683 16.556 1.00 97.88 222 SER A CA 1
ATOM 1617 C C . SER A 1 222 ? -1.049 0.105 17.686 1.00 97.88 222 SER A C 1
ATOM 1619 O O . SER A 1 222 ? -1.571 -0.640 18.505 1.00 97.88 222 SER A O 1
ATOM 1621 N N . GLU A 1 223 ? 0.239 0.449 17.727 1.00 97.75 223 GLU A N 1
ATOM 1622 C CA . GLU A 1 223 ? 1.157 0.104 18.814 1.00 97.75 223 GLU A CA 1
ATOM 1623 C C . GLU A 1 223 ? 1.039 1.092 19.982 1.00 97.75 223 GLU A C 1
ATOM 1625 O O . GLU A 1 223 ? 0.942 0.682 21.134 1.00 97.75 223 GLU A O 1
ATOM 1630 N N . MET A 1 224 ? 1.009 2.396 19.690 1.00 97.81 224 MET A N 1
ATOM 1631 C CA . MET A 1 224 ? 0.990 3.451 20.710 1.00 97.81 224 MET A CA 1
ATOM 1632 C C . MET A 1 224 ? -0.367 3.599 21.413 1.00 97.81 224 MET A C 1
ATOM 1634 O O . MET A 1 224 ? -0.423 3.836 22.617 1.00 97.81 224 MET A O 1
ATOM 1638 N N . ALA A 1 225 ? -1.455 3.521 20.648 1.00 96.69 225 ALA A N 1
ATOM 1639 C CA . ALA A 1 225 ? -2.817 3.804 21.083 1.00 96.69 225 ALA A CA 1
ATOM 1640 C C . ALA A 1 225 ? -3.792 2.777 20.464 1.00 96.69 225 ALA A C 1
ATOM 1642 O O . ALA A 1 225 ? -4.592 3.128 19.586 1.00 96.69 225 ALA A O 1
ATOM 1643 N N . PRO A 1 226 ? -3.735 1.501 20.896 1.00 96.44 226 PRO A N 1
ATOM 1644 C CA . PRO A 1 226 ? -4.513 0.405 20.305 1.00 96.44 226 PRO A CA 1
ATOM 1645 C C . PRO A 1 226 ? -6.034 0.610 20.388 1.00 96.44 226 PRO A C 1
ATOM 1647 O O . PRO A 1 226 ? -6.758 0.155 19.504 1.00 96.44 226 PRO A O 1
ATOM 1650 N N . ASP A 1 227 ? -6.508 1.344 21.398 1.00 96.00 227 ASP A N 1
ATOM 1651 C CA . ASP A 1 227 ? -7.931 1.641 21.615 1.00 96.00 227 ASP A CA 1
ATOM 1652 C C . ASP A 1 227 ? -8.398 2.949 20.941 1.00 96.00 227 ASP A C 1
ATOM 1654 O O . ASP A 1 227 ? -9.546 3.367 21.105 1.00 96.00 227 ASP A O 1
ATOM 1658 N N . SER A 1 228 ? -7.525 3.621 20.178 1.00 96.56 228 SER A N 1
ATOM 1659 C CA . SER A 1 228 ? -7.862 4.867 19.473 1.00 96.56 228 SER A CA 1
ATOM 1660 C C . SER A 1 228 ? -8.842 4.641 18.315 1.00 96.56 228 SER A C 1
ATOM 1662 O O . SER A 1 228 ? -8.885 3.578 17.686 1.00 96.56 228 SER A O 1
ATOM 1664 N N . GLU A 1 229 ? -9.586 5.690 17.945 1.00 96.12 229 GLU A N 1
ATOM 1665 C CA . GLU A 1 229 ? -10.445 5.665 16.751 1.00 96.12 229 GLU A CA 1
ATOM 1666 C C . GLU A 1 229 ? -9.628 5.367 15.479 1.00 96.12 229 GLU A C 1
ATOM 1668 O O . GLU A 1 229 ? -10.087 4.650 14.588 1.00 96.12 229 GLU A O 1
ATOM 1673 N N . ALA A 1 230 ? -8.384 5.854 15.419 1.00 95.06 230 ALA A N 1
ATOM 1674 C CA . ALA A 1 230 ? -7.456 5.587 14.328 1.00 95.06 230 ALA A CA 1
ATOM 1675 C C . ALA A 1 230 ? -7.104 4.092 14.213 1.00 95.06 230 ALA A C 1
ATOM 1677 O O . ALA A 1 230 ? -7.234 3.509 13.131 1.00 95.06 230 ALA A O 1
ATOM 1678 N N . ALA A 1 231 ? -6.726 3.445 15.320 1.00 96.88 231 ALA A N 1
ATOM 1679 C CA . ALA A 1 231 ? -6.428 2.012 15.348 1.00 96.88 231 ALA A CA 1
ATOM 1680 C C . ALA A 1 231 ? -7.670 1.161 15.016 1.00 96.88 231 ALA A C 1
ATOM 1682 O O . ALA A 1 231 ? -7.593 0.202 14.231 1.00 96.88 231 ALA A O 1
ATOM 1683 N N . ALA A 1 232 ? -8.842 1.555 15.524 1.00 97.75 232 ALA A N 1
ATOM 1684 C CA . ALA A 1 232 ? -10.117 0.918 15.201 1.00 97.75 232 ALA A CA 1
ATOM 1685 C C . ALA A 1 232 ? -10.489 1.061 13.711 1.00 97.75 232 ALA A C 1
ATOM 1687 O O . ALA A 1 232 ? -11.021 0.125 13.102 1.00 97.75 232 ALA A O 1
ATOM 1688 N N . ALA A 1 233 ? -10.183 2.205 13.090 1.00 97.50 233 ALA A N 1
ATOM 1689 C CA . ALA A 1 233 ? -10.420 2.429 11.668 1.00 97.50 233 ALA A CA 1
ATOM 1690 C C . ALA A 1 233 ? -9.526 1.540 10.787 1.00 97.50 233 ALA A C 1
ATOM 1692 O O . ALA A 1 233 ? -10.020 0.978 9.802 1.00 97.50 233 ALA A O 1
ATOM 1693 N N . VAL A 1 234 ? -8.257 1.339 11.167 1.00 97.25 234 VAL A N 1
ATOM 1694 C CA . VAL A 1 234 ? -7.351 0.390 10.491 1.00 97.25 234 VAL A CA 1
ATOM 1695 C C . VAL A 1 234 ? -7.805 -1.062 10.690 1.00 97.25 234 VAL A C 1
ATOM 1697 O O . VAL A 1 234 ? -7.767 -1.853 9.745 1.00 97.25 234 VAL A O 1
ATOM 1700 N N . SER A 1 235 ? -8.364 -1.399 11.858 1.00 97.75 235 SER A N 1
ATOM 1701 C CA . SER A 1 235 ? -8.889 -2.747 12.143 1.00 97.75 235 SER A CA 1
ATOM 1702 C C . SER A 1 235 ? -9.990 -3.193 11.175 1.00 97.75 235 SER A C 1
ATOM 1704 O O . SER A 1 235 ? -10.180 -4.388 10.939 1.00 97.75 235 SER A O 1
ATOM 1706 N N . LYS A 1 236 ? -10.730 -2.257 10.566 1.00 97.94 236 LYS A N 1
ATOM 1707 C CA . LYS A 1 236 ? -11.709 -2.591 9.517 1.00 97.94 236 LYS A CA 1
ATOM 1708 C C . LYS A 1 236 ? -11.026 -3.146 8.264 1.00 97.94 236 LYS A C 1
ATOM 1710 O O . LYS A 1 236 ? -11.530 -4.097 7.673 1.00 97.94 236 LYS A O 1
ATOM 1715 N N . ILE A 1 237 ? -9.859 -2.611 7.902 1.00 97.44 237 ILE A N 1
ATOM 1716 C CA . ILE A 1 237 ? -9.068 -3.078 6.756 1.00 97.44 237 ILE A CA 1
ATOM 1717 C C . ILE A 1 237 ? -8.510 -4.473 7.047 1.00 97.44 237 ILE A C 1
ATOM 1719 O O . ILE A 1 237 ? -8.658 -5.379 6.228 1.00 97.44 237 ILE A O 1
ATOM 1723 N N . THR A 1 238 ? -7.943 -4.691 8.236 1.00 97.12 238 THR A N 1
ATOM 1724 C CA . THR A 1 238 ? -7.363 -5.997 8.596 1.00 97.12 238 THR A CA 1
ATOM 1725 C C . THR A 1 238 ? -8.404 -7.114 8.628 1.00 97.12 238 THR A C 1
ATOM 1727 O O . THR A 1 238 ? -8.114 -8.236 8.210 1.00 97.12 238 THR A O 1
ATOM 1730 N N . ARG A 1 239 ? -9.650 -6.816 9.024 1.00 97.19 239 ARG A N 1
ATOM 1731 C CA . ARG A 1 239 ? -10.781 -7.755 8.902 1.00 97.19 239 ARG A CA 1
ATOM 1732 C C . ARG A 1 239 ? -11.058 -8.150 7.451 1.00 97.19 239 ARG A C 1
ATOM 1734 O O . ARG A 1 239 ? -11.282 -9.330 7.193 1.00 97.19 239 ARG A O 1
ATOM 1741 N N . ILE A 1 240 ? -11.006 -7.206 6.509 1.00 97.31 240 ILE A N 1
ATOM 1742 C CA . ILE A 1 240 ? -11.172 -7.503 5.075 1.00 97.31 240 ILE A CA 1
ATOM 1743 C C . ILE A 1 240 ? -10.028 -8.394 4.585 1.00 97.31 240 ILE A C 1
ATOM 1745 O O . ILE A 1 240 ? -10.280 -9.393 3.917 1.00 97.31 240 ILE A O 1
ATOM 1749 N N . VAL A 1 241 ? -8.784 -8.098 4.975 1.00 97.25 241 VAL A N 1
ATOM 1750 C CA . VAL A 1 241 ? -7.612 -8.909 4.599 1.00 97.25 241 VAL A CA 1
ATOM 1751 C C . VAL A 1 241 ? -7.715 -10.341 5.141 1.00 97.25 241 VAL A C 1
ATOM 1753 O O . VAL A 1 241 ? -7.494 -11.301 4.406 1.00 97.25 241 VAL A O 1
ATOM 1756 N N . LYS A 1 242 ? -8.167 -10.525 6.386 1.00 97.00 242 LYS A N 1
ATOM 1757 C CA . LYS A 1 242 ? -8.484 -11.860 6.933 1.00 97.00 242 LYS A CA 1
ATOM 1758 C C . LYS A 1 242 ? -9.640 -12.544 6.196 1.00 97.00 242 LYS A C 1
ATOM 1760 O O . LYS A 1 242 ? -9.642 -13.762 6.002 1.00 97.00 242 LYS A O 1
ATOM 1765 N N . GLY A 1 243 ? -10.616 -11.765 5.738 1.00 96.69 243 GLY A N 1
ATOM 1766 C CA . GLY A 1 243 ? -11.660 -12.230 4.830 1.00 96.69 243 GLY A CA 1
ATOM 1767 C C . GLY A 1 243 ? -11.095 -12.767 3.511 1.00 96.69 243 GLY A C 1
ATOM 1768 O O . GLY A 1 243 ? -11.588 -13.777 3.017 1.00 96.69 243 GLY A O 1
ATOM 1769 N N . LEU A 1 244 ? -10.032 -12.160 2.965 1.00 95.12 244 LEU A N 1
ATOM 1770 C CA . LEU A 1 244 ? -9.357 -12.654 1.756 1.00 95.12 244 LEU A CA 1
ATOM 1771 C C . LEU A 1 244 ? -8.674 -14.003 1.997 1.00 95.12 244 LEU A C 1
ATOM 1773 O O . LEU A 1 244 ? -8.783 -14.889 1.150 1.00 95.12 244 LEU A O 1
ATOM 1777 N N . LEU A 1 245 ? -8.023 -14.186 3.153 1.00 94.00 245 LEU A N 1
ATOM 1778 C CA . LEU A 1 245 ? -7.403 -15.465 3.537 1.00 94.00 245 LEU A CA 1
ATOM 1779 C C . LEU A 1 245 ? -8.428 -16.606 3.605 1.00 94.00 245 LEU A C 1
ATOM 1781 O O . LEU A 1 245 ? -8.136 -17.724 3.195 1.00 94.00 245 LEU A O 1
ATOM 1785 N N . SER A 1 246 ? -9.645 -16.309 4.066 1.00 93.69 246 SER A N 1
ATOM 1786 C CA . SER A 1 246 ? -10.741 -17.283 4.181 1.00 93.69 246 SER A CA 1
ATOM 1787 C C . SER A 1 246 ? -11.662 -17.361 2.953 1.00 93.69 246 SER A C 1
ATOM 1789 O O . SER A 1 246 ? -12.649 -18.094 2.988 1.00 93.69 246 SER A O 1
ATOM 1791 N N . GLY A 1 247 ? -11.378 -16.609 1.881 1.00 91.56 247 GLY A N 1
ATOM 1792 C CA . GLY A 1 247 ? -12.196 -16.576 0.659 1.00 91.56 247 GLY A CA 1
ATOM 1793 C C . GLY A 1 247 ? -13.569 -15.904 0.813 1.00 91.56 247 GLY A C 1
ATOM 1794 O O . GLY A 1 247 ? -14.434 -16.083 -0.038 1.00 91.56 247 GLY A O 1
ATOM 1795 N N . LYS A 1 248 ? -13.786 -15.146 1.894 1.00 91.00 248 LYS A N 1
ATOM 1796 C CA . LYS A 1 248 ? -15.067 -14.499 2.237 1.00 91.00 248 LYS A CA 1
ATOM 1797 C C . LYS A 1 248 ? -15.132 -13.015 1.876 1.00 91.00 248 LYS A C 1
ATOM 1799 O O . LYS A 1 248 ? -16.202 -12.421 1.961 1.00 91.00 248 LYS A O 1
ATOM 1804 N N . ALA A 1 249 ? -14.004 -12.395 1.534 1.00 91.88 249 ALA A N 1
ATOM 1805 C CA . ALA A 1 249 ? -13.974 -10.982 1.173 1.00 91.88 249 ALA A CA 1
ATOM 1806 C C . ALA A 1 249 ? -14.466 -10.758 -0.263 1.00 91.88 249 ALA A C 1
ATOM 1808 O O . ALA A 1 249 ? -14.024 -11.422 -1.201 1.00 91.88 249 ALA A O 1
ATOM 1809 N N . GLU A 1 250 ? -15.352 -9.780 -0.432 1.00 94.12 250 GLU A N 1
ATOM 1810 C CA . GLU A 1 250 ? -15.798 -9.334 -1.745 1.00 94.12 250 GLU A CA 1
ATOM 1811 C C . GLU A 1 250 ? -14.787 -8.348 -2.344 1.00 94.12 250 GLU A C 1
ATOM 1813 O O . GLU A 1 250 ? -14.438 -7.340 -1.732 1.00 94.12 250 GLU A O 1
ATOM 1818 N N . LEU A 1 251 ? -14.335 -8.636 -3.564 1.00 96.56 251 LEU A N 1
ATOM 1819 C CA . LEU A 1 251 ? -13.555 -7.714 -4.389 1.00 96.56 251 LEU A CA 1
ATOM 1820 C C . LEU A 1 251 ? -14.437 -7.130 -5.482 1.00 96.56 251 LEU A C 1
ATOM 1822 O O . LEU A 1 251 ? -15.400 -7.767 -5.897 1.00 96.56 251 LEU A O 1
ATOM 1826 N N . TYR A 1 252 ? -14.086 -5.963 -6.002 1.00 96.44 252 TYR A N 1
ATOM 1827 C CA . TYR A 1 252 ? -14.882 -5.185 -6.946 1.00 96.44 252 TYR A CA 1
ATOM 1828 C C . TYR A 1 252 ? -14.116 -4.958 -8.260 1.00 96.44 252 TYR A C 1
ATOM 1830 O O . TYR A 1 252 ? -12.878 -4.939 -8.264 1.00 96.44 252 TYR A O 1
ATOM 1838 N N . PRO A 1 253 ? -14.816 -4.829 -9.401 1.00 94.56 253 PRO A N 1
ATOM 1839 C CA . PRO A 1 253 ? -14.183 -4.501 -10.674 1.00 94.56 253 PRO A CA 1
ATOM 1840 C C . PRO A 1 253 ? -13.735 -3.035 -10.710 1.00 94.56 253 PRO A C 1
ATOM 1842 O O . PRO A 1 253 ? -14.384 -2.163 -10.133 1.00 94.56 253 PRO A O 1
ATOM 1845 N N . ALA A 1 254 ? -12.657 -2.744 -11.437 1.00 93.12 254 ALA A N 1
ATOM 1846 C CA . ALA A 1 254 ? -12.195 -1.372 -11.629 1.00 93.12 254 ALA A CA 1
ATOM 1847 C C . ALA A 1 254 ? -12.997 -0.667 -12.737 1.00 93.12 254 ALA A C 1
ATOM 1849 O O . ALA A 1 254 ? -12.894 -1.015 -13.914 1.00 93.12 254 ALA A O 1
ATOM 1850 N N . ARG A 1 255 ? -13.785 0.352 -12.372 1.00 93.50 255 ARG A N 1
ATOM 1851 C CA . ARG A 1 255 ? -14.609 1.138 -13.309 1.00 93.50 255 ARG A CA 1
ATOM 1852 C C . ARG A 1 255 ? -14.209 2.618 -13.271 1.00 93.50 255 ARG A C 1
ATOM 1854 O O . ARG A 1 255 ? -14.913 3.417 -12.664 1.00 93.50 255 ARG A O 1
ATOM 1861 N N . PRO A 1 256 ? -13.066 2.990 -13.871 1.00 93.19 256 PRO A N 1
ATOM 1862 C CA . PRO A 1 256 ? -12.605 4.370 -13.860 1.00 93.19 256 PRO A CA 1
ATOM 1863 C C . PRO A 1 256 ? -13.528 5.285 -14.671 1.00 93.19 256 PRO A C 1
ATOM 1865 O O . PRO A 1 256 ? -14.044 4.894 -15.725 1.00 93.19 256 PRO A O 1
ATOM 1868 N N . LEU A 1 257 ? -13.648 6.523 -14.206 1.00 91.88 257 LEU A N 1
ATOM 1869 C CA . LEU A 1 257 ? -14.299 7.622 -14.908 1.00 91.88 257 LEU A CA 1
ATOM 1870 C C . LEU A 1 257 ? -13.415 8.126 -16.060 1.00 91.88 257 LEU A C 1
ATOM 1872 O O . LEU A 1 257 ? -12.178 8.086 -15.986 1.00 91.88 257 LEU A O 1
ATOM 1876 N N . ASP A 1 258 ? -14.051 8.592 -17.127 1.00 89.44 258 ASP A N 1
ATOM 1877 C CA . ASP A 1 258 ? -13.429 9.451 -18.133 1.00 89.44 258 ASP A CA 1
ATOM 1878 C C . ASP A 1 258 ? -13.265 10.896 -17.619 1.00 89.44 258 ASP A C 1
ATOM 1880 O O . ASP A 1 258 ? -13.504 11.192 -16.443 1.00 89.44 258 ASP A O 1
ATOM 1884 N N . ASP A 1 259 ? -12.786 11.780 -18.491 1.00 87.94 259 ASP A N 1
ATOM 1885 C CA . ASP A 1 259 ? -12.453 13.155 -18.126 1.00 87.94 259 ASP A CA 1
ATOM 1886 C C . ASP A 1 259 ? -13.709 13.987 -17.815 1.00 87.94 259 ASP A C 1
ATOM 1888 O O . ASP A 1 259 ? -13.683 14.782 -16.878 1.00 87.94 259 ASP A O 1
ATOM 1892 N N . ASP A 1 260 ? -14.834 13.731 -18.493 1.00 88.06 260 ASP A N 1
ATOM 1893 C CA . ASP A 1 260 ? -16.121 14.377 -18.200 1.00 88.06 260 ASP A CA 1
ATOM 1894 C C . ASP A 1 260 ? -16.661 13.926 -16.835 1.00 88.06 260 ASP A C 1
ATOM 1896 O O . ASP A 1 260 ? -17.135 14.731 -16.028 1.00 88.06 260 ASP A O 1
ATOM 1900 N N . GLY A 1 261 ? -16.557 12.627 -16.536 1.00 89.50 261 GLY A N 1
ATOM 1901 C CA . GLY A 1 261 ? -16.910 12.080 -15.229 1.00 8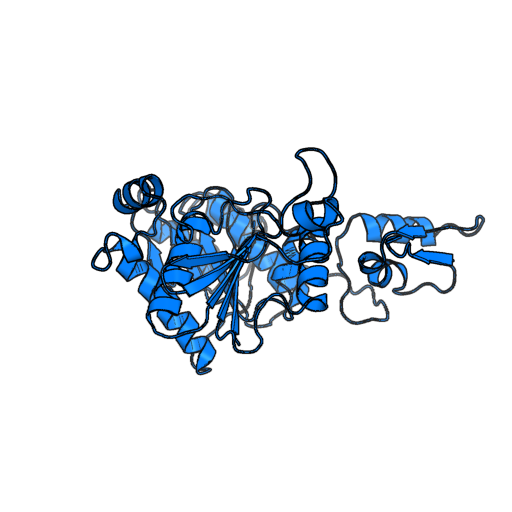9.50 261 GLY A CA 1
ATOM 1902 C C . GLY A 1 261 ? -16.058 12.669 -14.105 1.00 89.50 261 GLY A C 1
ATOM 1903 O O . GLY A 1 261 ? -16.589 13.015 -13.048 1.00 89.50 261 GLY A O 1
ATOM 1904 N N . LEU A 1 262 ? -14.752 12.825 -14.334 1.00 90.00 262 LEU A N 1
ATOM 1905 C CA . LEU A 1 262 ? -13.852 13.478 -13.385 1.00 90.00 262 LEU A CA 1
ATOM 1906 C C . LEU A 1 262 ? -14.157 14.970 -13.218 1.00 90.00 262 LEU A C 1
ATOM 1908 O O . LEU A 1 262 ? -14.118 15.450 -12.090 1.00 90.00 262 LEU A O 1
ATOM 1912 N N . ASP A 1 263 ? -14.495 15.694 -14.284 1.00 89.94 263 ASP A N 1
ATOM 1913 C CA . ASP A 1 263 ? -14.891 17.108 -14.214 1.00 89.94 263 ASP A CA 1
ATOM 1914 C C . ASP A 1 263 ? -16.185 17.302 -13.403 1.00 89.94 263 ASP A C 1
ATOM 1916 O O . ASP A 1 263 ? -16.291 18.221 -12.584 1.00 89.94 263 ASP A O 1
ATOM 1920 N N . LEU A 1 264 ? -17.150 16.386 -13.536 1.00 90.31 264 LEU A N 1
ATOM 1921 C CA . LEU A 1 264 ? -18.340 16.371 -12.680 1.00 90.31 264 LEU A CA 1
ATOM 1922 C C . LEU A 1 264 ? -17.978 16.182 -11.203 1.00 90.31 264 LEU A C 1
ATOM 1924 O O . LEU A 1 264 ? -18.488 16.923 -10.358 1.00 90.31 264 LEU A O 1
ATOM 1928 N N . VAL A 1 265 ? -17.075 15.241 -10.900 1.00 88.56 265 VAL A N 1
ATOM 1929 C CA . VAL A 1 265 ? -16.554 15.051 -9.538 1.00 88.56 265 VAL A CA 1
ATOM 1930 C C . VAL A 1 265 ? -15.832 16.313 -9.069 1.00 88.56 265 VAL A C 1
ATOM 1932 O O . VAL A 1 265 ? -16.133 16.795 -7.983 1.00 88.56 265 VAL A O 1
ATOM 1935 N N . ALA A 1 266 ? -14.961 16.920 -9.880 1.00 88.38 266 ALA A N 1
ATOM 1936 C CA . ALA A 1 266 ? -14.255 18.164 -9.552 1.00 88.38 266 ALA A CA 1
ATOM 1937 C C . ALA A 1 266 ? -15.220 19.288 -9.143 1.00 88.38 266 ALA A C 1
ATOM 1939 O O . ALA A 1 266 ? -14.962 20.025 -8.196 1.00 88.38 266 ALA A O 1
ATOM 1940 N N . LYS A 1 267 ? -16.372 19.367 -9.818 1.00 89.12 267 LYS A N 1
ATOM 1941 C CA . LYS A 1 267 ? -17.437 20.350 -9.570 1.00 89.12 267 LYS A CA 1
ATOM 1942 C C . LYS A 1 267 ? -18.391 19.975 -8.426 1.00 89.12 267 LYS A C 1
ATOM 1944 O O . LYS A 1 267 ? -19.372 20.685 -8.218 1.00 89.12 267 LYS A O 1
ATOM 1949 N N . GLY A 1 268 ? -18.167 18.859 -7.727 1.00 83.38 268 GLY A N 1
ATOM 1950 C CA . GLY A 1 268 ? -19.048 18.374 -6.653 1.00 83.38 268 GLY A CA 1
ATOM 1951 C C . GLY A 1 268 ? -20.411 17.874 -7.138 1.00 83.38 268 GLY A C 1
ATOM 1952 O O . GLY A 1 268 ? -21.339 17.727 -6.346 1.00 83.38 268 GLY A O 1
ATOM 1953 N N . LYS A 1 269 ? -20.561 17.618 -8.442 1.00 86.44 269 LYS A N 1
ATOM 1954 C CA . LYS A 1 269 ? -21.801 17.105 -9.035 1.00 86.44 269 LYS A CA 1
ATOM 1955 C C . LYS A 1 269 ? -21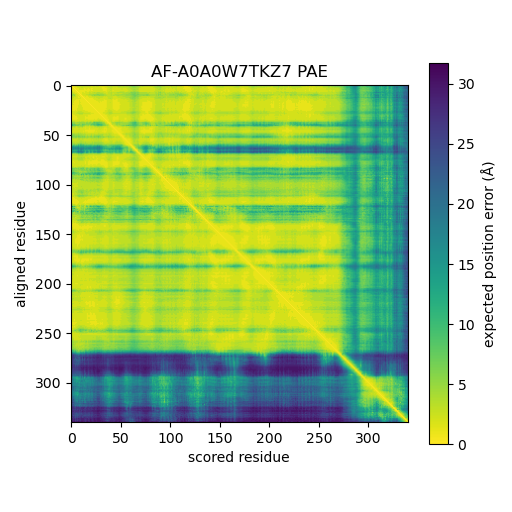.804 15.580 -9.012 1.00 86.44 269 LYS A C 1
ATOM 1957 O O . LYS A 1 269 ? -20.752 14.944 -9.047 1.00 86.44 269 LYS A O 1
ATOM 1962 N N . LYS A 1 270 ? -22.996 14.975 -8.996 1.00 82.06 270 LYS A N 1
ATOM 1963 C CA . LYS A 1 270 ? -23.129 13.515 -9.085 1.00 82.06 270 LYS A CA 1
ATOM 1964 C C . LYS A 1 270 ? -22.615 13.012 -10.433 1.00 82.06 270 LYS A C 1
ATOM 1966 O O . LYS A 1 270 ? -23.220 13.303 -11.465 1.00 82.06 270 LYS A O 1
ATOM 1971 N N . ALA A 1 271 ? -21.519 12.259 -10.417 1.00 72.38 271 ALA A N 1
ATOM 1972 C CA . ALA A 1 271 ? -21.021 11.582 -11.606 1.00 72.38 271 ALA A CA 1
ATOM 1973 C C . ALA A 1 271 ? -21.845 10.306 -11.842 1.00 72.38 271 ALA A C 1
ATOM 1975 O O . ALA A 1 271 ? -22.081 9.517 -10.928 1.00 72.38 271 ALA A O 1
ATOM 1976 N N . VAL A 1 272 ? -22.335 10.113 -13.067 1.00 67.19 272 VAL A N 1
ATOM 1977 C CA . VAL A 1 272 ? -23.193 8.972 -13.421 1.00 67.19 272 VAL A CA 1
ATOM 1978 C C . VAL A 1 272 ? -22.334 7.867 -14.034 1.00 67.19 272 VAL A C 1
ATOM 1980 O O . VAL A 1 272 ? -21.476 8.146 -14.861 1.00 67.19 272 VAL A O 1
ATOM 1983 N N . ARG A 1 273 ? -22.633 6.599 -13.715 1.00 58.41 273 ARG A N 1
ATOM 1984 C CA . ARG A 1 273 ? -21.979 5.365 -14.219 1.00 58.41 273 ARG A CA 1
ATOM 1985 C C . ARG A 1 273 ? -21.817 5.240 -15.755 1.00 58.41 273 ARG A C 1
ATOM 1987 O O . ARG A 1 273 ? -21.245 4.257 -16.214 1.00 58.41 273 ARG A O 1
ATOM 1994 N N . GLY A 1 274 ? -22.348 6.166 -16.558 1.00 51.25 274 GLY A N 1
ATOM 1995 C CA . GLY A 1 274 ? -22.293 6.163 -18.027 1.00 51.25 274 GLY A CA 1
ATOM 1996 C C . GLY A 1 274 ? -21.008 6.742 -18.637 1.00 51.25 274 GLY A C 1
ATOM 1997 O O . GLY A 1 274 ? -20.764 6.507 -19.818 1.00 51.25 274 GLY A O 1
ATOM 1998 N N . SER A 1 275 ? -20.183 7.428 -17.842 1.00 46.97 275 SER A N 1
ATOM 1999 C CA . SER A 1 275 ? -18.882 8.008 -18.217 1.00 46.97 275 SER A CA 1
ATOM 2000 C C . SER A 1 275 ? -17.708 7.077 -17.879 1.00 46.97 275 SER A C 1
ATOM 2002 O O . SER A 1 275 ? -16.647 7.479 -17.403 1.00 46.97 275 SER A O 1
ATOM 2004 N N . VAL A 1 276 ? -17.908 5.769 -18.053 1.00 52.06 276 VAL A N 1
ATOM 2005 C CA . VAL A 1 276 ? -16.816 4.798 -17.950 1.00 52.06 276 VAL A CA 1
ATOM 2006 C C . VAL A 1 276 ? -16.070 4.841 -19.269 1.00 52.06 276 VAL A C 1
ATOM 2008 O O . VAL A 1 276 ? -16.647 4.529 -20.312 1.00 52.06 276 VAL A O 1
ATOM 2011 N N . SER A 1 277 ? -14.783 5.194 -19.223 1.00 47.28 277 SER A N 1
ATOM 2012 C CA . SER A 1 277 ? -13.921 5.241 -20.405 1.00 47.28 277 SER A CA 1
ATOM 2013 C C . SER A 1 277 ? -14.114 3.969 -21.248 1.00 47.28 277 SER A C 1
ATOM 2015 O O . SER A 1 277 ? -13.731 2.875 -20.828 1.00 47.28 277 SER A O 1
ATOM 2017 N N . ARG A 1 278 ? -14.745 4.112 -22.424 1.00 46.22 278 ARG A N 1
ATOM 2018 C CA . ARG A 1 278 ? -15.038 3.023 -23.380 1.00 46.22 278 ARG A CA 1
ATOM 2019 C C . ARG A 1 278 ? -13.808 2.580 -24.169 1.00 46.22 278 ARG A C 1
ATOM 2021 O O . ARG A 1 278 ? -13.920 1.709 -25.031 1.00 46.22 278 ARG A O 1
ATOM 2028 N N . ALA A 1 279 ? -12.653 3.190 -23.907 1.00 43.94 279 ALA A N 1
ATOM 2029 C CA . ALA A 1 279 ? -11.406 2.856 -24.564 1.00 43.94 279 ALA A CA 1
ATOM 2030 C C . ALA A 1 279 ? -11.041 1.406 -24.229 1.00 43.94 279 ALA A C 1
ATOM 2032 O O . ALA A 1 279 ? -10.460 1.106 -23.186 1.00 43.94 279 ALA A O 1
ATOM 2033 N N . ARG A 1 280 ? -11.401 0.488 -25.131 1.00 44.50 280 ARG A N 1
ATOM 2034 C CA . ARG A 1 280 ? -10.781 -0.829 -25.172 1.00 44.50 280 ARG A CA 1
ATOM 2035 C C . ARG A 1 280 ? -9.312 -0.597 -25.526 1.00 44.50 280 ARG A C 1
ATOM 2037 O O . ARG A 1 280 ? -9.055 0.062 -26.536 1.00 44.50 280 ARG A O 1
ATOM 2044 N N . PRO A 1 281 ? -8.349 -1.110 -24.747 1.00 44.25 281 PRO A N 1
ATOM 2045 C CA . PRO A 1 281 ? -6.961 -1.091 -25.183 1.00 44.25 281 PRO A CA 1
ATOM 2046 C C . PRO A 1 281 ? -6.875 -1.764 -26.562 1.00 44.25 281 PRO A C 1
ATOM 2048 O O . PRO A 1 281 ? -7.432 -2.850 -26.754 1.00 44.25 281 PRO A O 1
ATOM 2051 N N . ARG A 1 282 ? -6.236 -1.108 -27.545 1.00 41.38 282 ARG A N 1
ATOM 2052 C CA . ARG A 1 282 ? -5.962 -1.722 -28.855 1.00 41.38 282 ARG A CA 1
ATOM 2053 C C . ARG A 1 282 ? -5.206 -3.030 -28.601 1.00 41.38 282 ARG A C 1
ATOM 2055 O O . ARG A 1 282 ? -4.149 -3.016 -27.975 1.00 41.38 282 ARG A O 1
ATOM 2062 N N . LYS A 1 283 ? -5.760 -4.159 -29.054 1.00 37.84 283 LYS A N 1
ATOM 2063 C CA . LYS A 1 283 ? -5.076 -5.456 -29.030 1.00 37.84 283 LYS A CA 1
ATOM 2064 C C . LYS A 1 283 ? -3.945 -5.415 -30.061 1.00 37.84 283 LYS A C 1
ATOM 2066 O O . LYS A 1 283 ? -4.201 -5.625 -31.239 1.00 37.84 283 LYS A O 1
ATOM 2071 N N . LEU A 1 284 ? -2.722 -5.135 -29.627 1.00 40.75 284 LEU A N 1
ATOM 2072 C CA . LEU A 1 284 ? -1.526 -5.580 -30.340 1.00 40.75 284 LEU A CA 1
ATOM 2073 C C . LEU A 1 284 ? -1.162 -6.933 -29.732 1.00 40.75 284 LEU A C 1
ATOM 2075 O O . LEU A 1 284 ? -0.864 -7.022 -28.543 1.00 40.75 284 LEU A O 1
ATOM 2079 N N . ALA A 1 285 ? -1.352 -7.992 -30.516 1.00 34.06 285 ALA A N 1
ATOM 2080 C CA . ALA A 1 285 ? -1.019 -9.347 -30.114 1.00 34.06 285 ALA A CA 1
ATOM 2081 C C . ALA A 1 285 ? 0.499 -9.511 -30.199 1.00 34.06 285 ALA A C 1
ATOM 2083 O O . ALA A 1 285 ? 1.069 -9.357 -31.274 1.00 34.06 285 ALA A O 1
ATOM 2084 N N . THR A 1 286 ? 1.128 -9.815 -29.072 1.00 38.94 286 THR A N 1
ATOM 2085 C CA . THR A 1 286 ? 2.508 -10.286 -29.012 1.00 38.94 286 THR A CA 1
ATOM 2086 C C . THR A 1 286 ? 2.534 -11.612 -28.254 1.00 38.94 286 THR A C 1
ATOM 2088 O O . THR A 1 286 ? 1.777 -11.792 -27.299 1.00 38.94 286 THR A O 1
ATOM 2091 N N . GLY A 1 287 ? 3.321 -12.569 -28.751 1.00 36.41 287 GLY A N 1
ATOM 2092 C CA . GLY A 1 287 ? 3.168 -14.020 -28.549 1.00 36.41 287 GLY A CA 1
ATOM 2093 C C . GLY A 1 287 ? 3.328 -14.564 -27.125 1.00 36.41 287 GLY A C 1
ATOM 2094 O O . GLY A 1 287 ? 3.084 -15.746 -26.911 1.00 36.41 287 GLY A O 1
ATOM 2095 N N . GLU A 1 288 ? 3.658 -13.731 -26.138 1.00 36.56 288 GLU A N 1
ATOM 2096 C CA . GLU A 1 288 ? 3.804 -14.146 -24.742 1.00 36.56 288 GLU A CA 1
ATOM 2097 C C . GLU A 1 288 ? 2.988 -13.243 -23.808 1.00 36.56 288 GLU A C 1
ATOM 2099 O O . GLU A 1 288 ? 3.451 -12.202 -23.355 1.00 36.56 288 GLU A O 1
ATOM 2104 N N . GLY A 1 289 ? 1.743 -13.661 -23.556 1.00 38.88 289 GLY A N 1
ATOM 2105 C CA . GLY A 1 289 ? 0.920 -13.511 -22.340 1.00 38.88 289 GLY A CA 1
ATOM 2106 C C . GLY A 1 289 ? 0.838 -12.209 -21.520 1.00 38.88 289 GLY A C 1
ATOM 2107 O O . GLY A 1 289 ? -0.251 -11.897 -21.045 1.00 38.88 289 GLY A O 1
ATOM 2108 N N . GLU A 1 290 ? 1.906 -11.439 -21.309 1.00 47.12 290 GLU A N 1
ATOM 2109 C CA . GLU A 1 290 ? 1.942 -10.315 -20.362 1.00 47.12 290 GLU A CA 1
ATOM 2110 C C . GLU A 1 290 ? 2.852 -9.162 -20.831 1.00 47.12 290 GLU A C 1
ATOM 2112 O O . GLU A 1 290 ? 3.892 -8.863 -20.244 1.00 47.12 290 GLU A O 1
ATOM 2117 N N . ALA A 1 291 ? 2.449 -8.447 -21.884 1.00 44.06 291 ALA A N 1
ATOM 2118 C CA . ALA A 1 291 ? 3.163 -7.246 -22.322 1.00 44.06 291 ALA A CA 1
ATOM 2119 C C . ALA A 1 291 ? 2.823 -6.001 -21.469 1.00 44.06 291 ALA A C 1
ATOM 2121 O O . ALA A 1 291 ? 1.653 -5.680 -21.231 1.00 44.06 291 ALA A O 1
ATOM 2122 N N . LEU A 1 292 ? 3.847 -5.221 -21.094 1.00 49.94 292 LEU A N 1
ATOM 2123 C CA . LEU A 1 292 ? 3.718 -3.842 -20.624 1.00 49.94 292 LEU A CA 1
ATOM 2124 C C . LEU A 1 292 ? 3.349 -2.961 -21.812 1.00 49.94 292 LEU A C 1
ATOM 2126 O O . LEU A 1 292 ? 4.208 -2.414 -22.497 1.00 49.94 292 LEU A O 1
ATOM 2130 N N . ARG A 1 293 ? 2.041 -2.813 -22.023 1.00 54.09 293 ARG A N 1
ATOM 2131 C CA . ARG A 1 293 ? 1.394 -2.086 -23.129 1.00 54.09 293 ARG A CA 1
ATOM 2132 C C . ARG A 1 293 ? 1.781 -0.596 -23.268 1.00 54.09 293 ARG A C 1
ATOM 2134 O O . ARG A 1 293 ? 1.281 0.057 -24.174 1.00 54.09 293 ARG A O 1
ATOM 2141 N N . SER A 1 294 ? 2.598 -0.031 -22.370 1.00 52.62 294 SER A N 1
ATOM 2142 C CA . SER A 1 294 ? 2.826 1.423 -22.251 1.00 52.62 294 SER A CA 1
ATOM 2143 C C . SER A 1 294 ? 4.231 1.847 -21.793 1.00 52.62 294 SER A C 1
ATOM 2145 O O . SER A 1 294 ? 4.429 3.004 -21.422 1.00 52.62 294 SER A O 1
ATOM 2147 N N . CYS A 1 295 ? 5.221 0.948 -21.777 1.00 63.25 295 CYS A N 1
ATOM 2148 C CA . CYS A 1 295 ? 6.590 1.356 -21.452 1.00 63.25 295 CYS A CA 1
ATOM 2149 C C . CYS A 1 295 ? 7.242 2.038 -22.667 1.00 63.25 295 CYS A C 1
ATOM 2151 O O . CYS A 1 295 ? 7.190 1.502 -23.772 1.00 63.25 295 CYS A O 1
ATOM 2153 N N . GLY A 1 296 ? 7.888 3.193 -22.460 1.00 63.31 296 GLY A N 1
ATOM 2154 C CA . GLY A 1 296 ? 8.561 3.943 -23.530 1.00 63.31 296 GLY A CA 1
ATOM 2155 C C . GLY A 1 296 ? 9.574 3.103 -24.316 1.00 63.31 296 GLY A C 1
ATOM 2156 O O . GLY A 1 296 ? 9.648 3.232 -25.531 1.00 63.31 296 GLY A O 1
ATOM 2157 N N . ALA A 1 297 ? 10.250 2.158 -23.654 1.00 65.75 297 ALA A N 1
ATOM 2158 C CA . ALA A 1 297 ? 11.180 1.234 -24.303 1.00 65.75 297 ALA A CA 1
ATOM 2159 C C . ALA A 1 297 ? 10.508 0.341 -25.364 1.00 65.75 297 ALA A C 1
ATOM 2161 O O . ALA A 1 297 ? 11.115 0.039 -26.384 1.00 65.75 297 ALA A O 1
ATOM 2162 N N . VAL A 1 298 ? 9.246 -0.050 -25.156 1.00 63.50 298 VAL A N 1
ATOM 2163 C CA . VAL A 1 298 ? 8.488 -0.869 -26.119 1.00 63.50 298 VAL A CA 1
ATOM 2164 C C . VAL A 1 298 ? 8.154 -0.060 -27.362 1.00 63.50 298 VAL A C 1
ATOM 2166 O O . VAL A 1 298 ? 8.283 -0.559 -28.474 1.00 63.50 298 VAL A O 1
ATOM 2169 N N . MET A 1 299 ? 7.773 1.207 -27.179 1.00 60.44 299 MET A N 1
ATOM 2170 C CA . MET A 1 299 ? 7.495 2.101 -28.301 1.00 60.44 299 MET A CA 1
ATOM 2171 C C . MET A 1 299 ? 8.758 2.379 -29.119 1.00 60.44 299 MET A C 1
ATOM 2173 O O . MET A 1 299 ? 8.699 2.368 -30.343 1.00 60.44 299 MET A O 1
ATOM 2177 N N . SER A 1 300 ? 9.905 2.573 -28.459 1.00 67.44 300 SER A N 1
ATOM 2178 C CA . SER A 1 300 ? 11.186 2.741 -29.150 1.00 67.44 300 SER A CA 1
ATOM 2179 C C . SER A 1 300 ? 11.508 1.542 -30.044 1.00 67.44 300 SER A C 1
ATOM 2181 O O . SER A 1 300 ? 11.846 1.736 -31.205 1.00 67.44 300 SER A O 1
ATOM 2183 N N . VAL A 1 301 ? 11.320 0.314 -29.551 1.00 68.44 301 VAL A N 1
ATOM 2184 C CA . VAL A 1 301 ? 11.541 -0.898 -30.359 1.00 68.44 301 VAL A CA 1
ATOM 2185 C C . VAL A 1 301 ? 10.527 -1.042 -31.486 1.00 68.44 301 VAL A C 1
ATOM 2187 O O . VAL A 1 301 ? 10.908 -1.386 -32.599 1.00 68.44 301 VAL A O 1
ATOM 2190 N N . TYR A 1 302 ? 9.260 -0.711 -31.238 1.00 65.00 302 TYR A N 1
ATOM 2191 C CA . TYR A 1 302 ? 8.231 -0.722 -32.276 1.00 65.00 302 TYR A CA 1
ATOM 2192 C C . TYR A 1 302 ? 8.554 0.246 -33.423 1.00 65.00 302 TYR A C 1
ATOM 2194 O O . TYR A 1 302 ? 8.430 -0.120 -34.587 1.00 65.00 302 TYR A O 1
ATOM 2202 N N . CYS A 1 303 ? 9.006 1.466 -33.117 1.00 64.88 303 CYS A N 1
ATOM 2203 C CA . CYS A 1 303 ? 9.428 2.420 -34.145 1.00 64.88 303 CYS A CA 1
ATOM 2204 C C . CYS A 1 303 ? 10.608 1.888 -34.965 1.00 64.88 303 CYS A C 1
ATOM 2206 O O . CYS A 1 303 ? 10.646 2.089 -36.175 1.00 64.88 303 CYS A O 1
ATOM 2208 N N . CYS A 1 304 ? 11.546 1.187 -34.326 1.00 68.50 304 CYS A N 1
ATOM 2209 C CA . CYS A 1 304 ? 12.665 0.588 -35.039 1.00 68.50 304 CYS A CA 1
ATOM 2210 C C . CYS A 1 304 ? 12.265 -0.646 -35.869 1.00 68.50 304 CYS A C 1
ATOM 2212 O O . CYS A 1 304 ? 12.956 -0.955 -36.829 1.00 68.50 304 CYS A O 1
ATOM 2214 N N . ALA A 1 305 ? 11.144 -1.315 -35.573 1.00 64.00 305 ALA A N 1
ATOM 2215 C CA . ALA A 1 305 ? 10.656 -2.456 -36.363 1.00 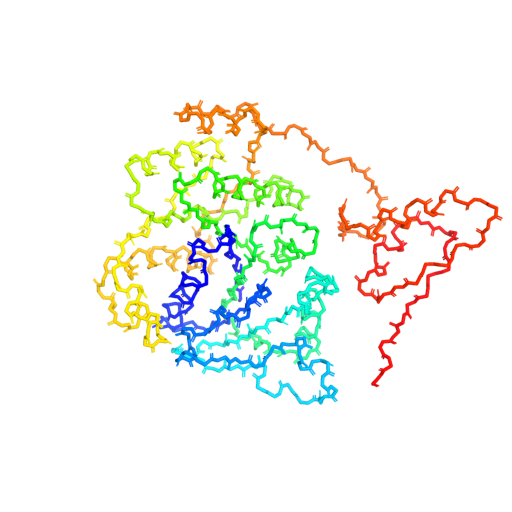64.00 305 ALA A CA 1
ATOM 2216 C C . ALA A 1 305 ? 10.269 -2.083 -37.802 1.00 64.00 305 ALA A C 1
ATOM 2218 O O . ALA A 1 305 ? 10.193 -2.957 -38.657 1.00 64.00 305 ALA A O 1
ATOM 2219 N N . GLY A 1 306 ? 9.992 -0.801 -38.060 1.00 65.12 306 GLY A N 1
ATOM 2220 C CA . GLY A 1 306 ? 9.661 -0.290 -39.391 1.00 65.12 306 GLY A CA 1
ATOM 2221 C C . GLY A 1 306 ? 10.871 0.088 -40.248 1.00 65.12 306 GLY A C 1
ATOM 2222 O O . GLY A 1 306 ? 10.680 0.660 -41.317 1.00 65.12 306 GLY A O 1
ATOM 2223 N N . ILE A 1 307 ? 12.096 -0.157 -39.776 1.00 72.44 307 ILE A N 1
ATOM 2224 C CA . ILE A 1 307 ? 13.324 0.098 -40.534 1.00 72.44 307 ILE A CA 1
ATOM 2225 C C . ILE A 1 307 ? 13.623 -1.154 -41.367 1.00 72.44 307 ILE A C 1
ATOM 2227 O O . ILE A 1 307 ? 13.926 -2.206 -40.812 1.00 72.44 307 ILE A O 1
ATOM 2231 N N . GLU A 1 308 ? 13.499 -1.049 -42.691 1.00 72.75 308 GLU A N 1
ATOM 2232 C CA . GLU A 1 308 ? 13.683 -2.173 -43.629 1.00 72.75 308 GLU A CA 1
ATOM 2233 C C . GLU A 1 308 ? 15.072 -2.187 -44.292 1.00 72.75 308 GLU A C 1
ATOM 2235 O O . GLU A 1 308 ? 15.472 -3.189 -44.881 1.00 72.75 308 GLU A O 1
ATOM 2240 N N . ASP A 1 309 ? 15.814 -1.083 -44.204 1.00 81.88 309 ASP A N 1
ATOM 2241 C CA . ASP A 1 309 ? 17.077 -0.841 -44.909 1.00 81.88 309 ASP A CA 1
ATOM 2242 C C . ASP A 1 309 ? 18.306 -0.785 -43.984 1.00 81.88 309 ASP A C 1
ATOM 2244 O O . ASP A 1 309 ? 19.401 -0.430 -44.426 1.00 81.88 309 ASP A O 1
ATOM 2248 N N . ALA A 1 310 ? 18.152 -1.161 -42.711 1.00 75.88 310 ALA A N 1
ATOM 2249 C CA . ALA A 1 310 ? 19.254 -1.258 -41.760 1.00 75.88 310 ALA A CA 1
ATOM 2250 C C . ALA A 1 310 ? 19.027 -2.353 -40.711 1.00 75.88 310 ALA A C 1
ATOM 2252 O O . ALA A 1 310 ? 17.905 -2.586 -40.261 1.00 75.88 310 ALA A O 1
ATOM 2253 N N . ASP A 1 311 ? 20.121 -2.966 -40.259 1.00 76.19 311 ASP A N 1
ATOM 2254 C CA . ASP A 1 311 ? 20.093 -3.875 -39.117 1.00 76.19 311 ASP A CA 1
ATOM 2255 C C . ASP A 1 311 ? 19.803 -3.093 -37.833 1.00 76.19 311 ASP A C 1
ATOM 2257 O O . ASP A 1 311 ? 20.585 -2.236 -37.403 1.00 76.19 311 ASP A O 1
ATOM 2261 N N . VAL A 1 312 ? 18.688 -3.412 -37.179 1.00 67.00 312 VAL A N 1
ATOM 2262 C CA . VAL A 1 312 ? 18.353 -2.825 -35.883 1.00 67.00 312 VAL A CA 1
ATOM 2263 C C . VAL A 1 312 ? 18.830 -3.733 -34.762 1.00 67.00 312 VAL A C 1
ATOM 2265 O O . VAL A 1 312 ? 18.280 -4.806 -34.507 1.00 67.00 312 VAL A O 1
ATOM 2268 N N . VAL A 1 313 ? 19.815 -3.239 -34.015 1.00 70.19 313 VAL A N 1
ATOM 2269 C CA . VAL A 1 313 ? 20.271 -3.870 -32.778 1.00 70.19 313 VAL A CA 1
ATOM 2270 C C . VAL A 1 313 ? 19.557 -3.239 -31.590 1.00 70.19 313 VAL A C 1
ATOM 2272 O O . VAL A 1 313 ? 19.842 -2.109 -31.192 1.00 70.19 313 VAL A O 1
ATOM 2275 N N . VAL A 1 314 ? 18.646 -3.997 -30.984 1.00 68.06 314 VAL A N 1
ATOM 2276 C CA . VAL A 1 314 ? 18.008 -3.611 -29.724 1.00 68.06 314 VAL A CA 1
ATOM 2277 C C . VAL A 1 314 ? 18.805 -4.219 -28.578 1.00 68.06 314 VAL A C 1
ATOM 2279 O O . VAL A 1 314 ? 18.809 -5.436 -28.379 1.00 68.06 314 VAL A O 1
ATOM 2282 N N . HIS A 1 315 ? 19.467 -3.363 -27.801 1.00 66.31 315 HIS A N 1
ATOM 2283 C CA . HIS A 1 315 ? 20.139 -3.773 -26.576 1.00 66.31 315 HIS A CA 1
ATOM 2284 C C . HIS A 1 315 ? 19.309 -3.371 -25.356 1.00 66.31 315 HIS A C 1
ATOM 2286 O O . HIS A 1 315 ? 18.791 -2.258 -25.251 1.00 66.31 315 HIS A O 1
ATOM 2292 N N . GLY A 1 316 ? 19.198 -4.277 -24.392 1.00 60.81 316 GLY A N 1
ATOM 2293 C CA . GLY A 1 316 ? 18.538 -3.972 -23.135 1.00 60.81 316 GLY A CA 1
ATOM 2294 C C . GLY A 1 316 ? 18.624 -5.116 -22.130 1.00 60.81 316 GLY A C 1
ATOM 2295 O O . GLY A 1 316 ? 19.049 -6.224 -22.464 1.00 60.81 316 GLY A O 1
ATOM 2296 N N . PRO A 1 317 ? 18.255 -4.860 -20.869 1.00 52.88 317 PRO A N 1
ATOM 2297 C CA . PRO A 1 317 ? 18.355 -5.862 -19.816 1.00 52.88 317 PRO A CA 1
ATOM 2298 C C . PRO A 1 317 ? 17.354 -7.011 -20.030 1.00 52.88 317 PRO A C 1
ATOM 2300 O O . PRO A 1 317 ? 16.253 -6.793 -20.538 1.00 52.88 317 PRO A O 1
ATOM 2303 N N . ARG A 1 318 ? 17.695 -8.228 -19.572 1.00 52.19 318 ARG A N 1
ATOM 2304 C CA . ARG A 1 318 ? 16.876 -9.450 -19.760 1.00 52.19 318 ARG A CA 1
ATOM 2305 C C . ARG A 1 318 ? 15.403 -9.301 -19.379 1.00 52.19 318 ARG A C 1
ATOM 2307 O O . ARG A 1 318 ? 14.551 -9.793 -20.097 1.00 52.19 318 ARG A O 1
ATOM 2314 N N . SER A 1 319 ? 15.050 -8.593 -18.309 1.00 48.72 319 SER A N 1
ATOM 2315 C CA . SER A 1 319 ? 13.625 -8.434 -17.955 1.00 48.72 319 SER A CA 1
ATOM 2316 C C . SER A 1 319 ? 12.864 -7.387 -18.777 1.00 48.72 319 SER A C 1
ATOM 2318 O O . SER A 1 319 ? 11.671 -7.207 -18.560 1.00 48.72 319 SER A O 1
ATOM 2320 N N . CYS A 1 320 ? 13.524 -6.707 -19.720 1.00 55.44 320 CYS A N 1
ATOM 2321 C CA . CYS A 1 320 ? 12.847 -5.997 -20.806 1.00 55.44 320 CYS A CA 1
ATOM 2322 C C . CYS A 1 320 ? 12.753 -6.842 -22.091 1.00 55.44 320 CYS A C 1
ATOM 2324 O O . CYS A 1 320 ? 12.011 -6.474 -22.996 1.00 55.44 320 CYS A O 1
ATOM 2326 N N . HIS A 1 321 ? 13.472 -7.971 -22.163 1.00 56.00 321 HIS A N 1
ATOM 2327 C CA . HIS A 1 321 ? 13.564 -8.825 -23.348 1.00 56.00 321 HIS A CA 1
ATOM 2328 C C . HIS A 1 321 ? 12.204 -9.347 -23.804 1.00 56.00 321 HIS A C 1
ATOM 2330 O O . HIS A 1 321 ? 11.917 -9.239 -24.985 1.00 56.00 321 HIS A O 1
ATOM 2336 N N . CYS A 1 322 ? 11.339 -9.793 -22.883 1.00 48.94 322 CYS A N 1
ATOM 2337 C CA . CYS A 1 322 ? 9.981 -10.248 -23.212 1.00 48.94 322 CYS A CA 1
ATOM 2338 C C . CYS A 1 322 ? 9.118 -9.170 -23.893 1.00 48.94 322 CYS A C 1
ATOM 2340 O O . CYS A 1 322 ? 8.158 -9.486 -24.589 1.00 48.94 322 CYS A O 1
ATOM 2342 N N . TYR A 1 323 ? 9.456 -7.885 -23.729 1.00 55.41 323 TYR A N 1
ATOM 2343 C CA . TYR A 1 323 ? 8.787 -6.803 -24.451 1.00 55.41 323 TYR A CA 1
ATOM 2344 C C . TYR A 1 323 ? 9.426 -6.499 -25.807 1.00 55.41 323 TYR A C 1
ATOM 2346 O O . TYR A 1 323 ? 8.764 -5.932 -26.671 1.00 55.41 323 TYR A O 1
ATOM 2354 N N . PHE A 1 324 ? 10.694 -6.864 -25.992 1.00 56.19 324 PHE A N 1
ATOM 2355 C CA . PHE A 1 324 ? 11.419 -6.717 -27.252 1.00 56.19 324 PHE A CA 1
ATOM 2356 C C . PHE A 1 324 ? 11.193 -7.913 -28.191 1.00 56.19 324 PHE A C 1
ATOM 2358 O O . PHE A 1 324 ? 11.171 -7.732 -29.401 1.00 56.19 324 PHE A O 1
ATOM 2365 N N . SER A 1 325 ? 10.968 -9.114 -27.647 1.00 50.25 325 SER A N 1
ATOM 2366 C CA . SER A 1 325 ? 10.806 -10.377 -28.387 1.00 50.25 325 SER A CA 1
ATOM 2367 C C . SER A 1 325 ? 9.377 -10.656 -28.870 1.00 50.25 325 SER A C 1
ATOM 2369 O O . SER A 1 325 ? 9.129 -11.659 -29.529 1.00 50.25 325 SER A O 1
ATOM 2371 N N . GLY A 1 326 ? 8.418 -9.785 -28.549 1.00 46.94 326 GLY A N 1
ATOM 2372 C CA . GLY A 1 326 ? 6.990 -10.083 -28.636 1.00 46.94 326 GLY A CA 1
ATOM 2373 C C . GLY A 1 326 ? 6.383 -10.332 -30.027 1.00 46.94 326 GLY A C 1
ATOM 2374 O O . GLY A 1 326 ? 5.240 -10.780 -30.075 1.00 46.94 326 GLY A O 1
ATOM 2375 N N . GLY A 1 327 ? 7.044 -10.083 -31.158 1.00 44.31 327 GLY A N 1
ATOM 2376 C CA . GLY A 1 327 ? 6.347 -10.280 -32.440 1.00 44.31 327 GLY A CA 1
ATOM 2377 C C . GLY A 1 327 ? 7.102 -9.996 -33.727 1.00 44.31 327 GLY A C 1
ATOM 2378 O O . GLY A 1 327 ? 6.452 -9.637 -34.704 1.00 44.31 327 GLY A O 1
ATOM 2379 N N . TYR A 1 328 ? 8.430 -10.117 -33.750 1.00 48.91 328 TYR A N 1
ATOM 2380 C CA . TYR A 1 328 ? 9.208 -9.748 -34.933 1.00 48.91 328 TYR A CA 1
ATOM 2381 C C . TYR A 1 328 ? 10.401 -10.688 -35.125 1.00 48.91 328 TYR A C 1
ATOM 2383 O O . TYR A 1 328 ? 11.287 -10.747 -34.274 1.00 48.91 328 TYR A O 1
ATOM 2391 N N . ASP A 1 329 ? 10.425 -11.383 -36.264 1.00 44.84 329 ASP A N 1
ATOM 2392 C CA . ASP A 1 329 ? 11.508 -12.291 -36.679 1.00 44.84 329 ASP A CA 1
ATOM 2393 C C . ASP A 1 329 ? 12.771 -11.542 -37.163 1.00 44.84 329 ASP A C 1
ATOM 2395 O O . ASP A 1 329 ? 13.782 -12.162 -37.483 1.00 44.84 329 ASP A O 1
ATOM 2399 N N . SER A 1 330 ? 12.730 -10.206 -37.219 1.00 45.53 330 SER A N 1
ATOM 2400 C CA . SER A 1 330 ? 13.752 -9.340 -37.827 1.00 45.53 330 SER A CA 1
ATOM 2401 C C . SER A 1 330 ? 14.690 -8.628 -36.838 1.00 45.53 330 SER A C 1
ATOM 2403 O O . SER A 1 330 ? 15.502 -7.810 -37.264 1.00 45.53 330 SER A O 1
ATOM 2405 N N . PHE A 1 331 ? 14.643 -8.931 -35.534 1.00 48.22 331 PHE A N 1
ATOM 2406 C CA . PHE A 1 331 ? 15.562 -8.333 -34.553 1.00 48.22 331 PHE A CA 1
ATOM 2407 C C . PHE A 1 331 ? 16.613 -9.311 -34.035 1.00 48.22 331 PHE A C 1
ATOM 2409 O O . PHE A 1 331 ? 16.294 -10.392 -33.541 1.00 48.22 331 PHE A O 1
ATOM 2416 N N . ILE A 1 332 ? 17.868 -8.858 -33.996 1.00 51.47 332 ILE A N 1
ATOM 2417 C CA . ILE A 1 332 ? 18.909 -9.488 -33.180 1.00 51.47 332 ILE A CA 1
ATOM 2418 C C . ILE A 1 332 ? 18.887 -8.816 -31.803 1.00 51.47 332 ILE A C 1
ATOM 2420 O O . ILE A 1 332 ? 19.405 -7.713 -31.616 1.00 51.47 332 ILE A O 1
ATOM 2424 N N . ILE A 1 333 ? 18.252 -9.468 -30.826 1.00 52.44 333 ILE A N 1
ATOM 2425 C CA . ILE A 1 333 ? 18.130 -8.934 -29.465 1.00 52.44 333 ILE A CA 1
ATOM 2426 C C . ILE A 1 333 ? 19.309 -9.415 -28.618 1.00 52.44 333 ILE A C 1
ATOM 2428 O O . ILE A 1 333 ? 19.395 -10.589 -28.256 1.00 52.44 333 ILE A O 1
ATOM 2432 N N . PHE A 1 334 ? 20.186 -8.492 -28.226 1.00 45.56 334 PHE A N 1
ATOM 2433 C CA . PHE A 1 334 ? 21.260 -8.792 -27.281 1.00 45.56 334 PHE A CA 1
ATOM 2434 C C . PHE A 1 334 ? 20.806 -8.481 -25.859 1.00 45.56 334 PHE A C 1
ATOM 2436 O O . PHE A 1 334 ? 20.553 -7.329 -25.497 1.00 45.56 334 PHE A O 1
ATOM 2443 N N . THR A 1 335 ? 20.740 -9.516 -25.023 1.00 43.22 335 THR A N 1
ATOM 2444 C CA . THR A 1 335 ? 20.549 -9.338 -23.584 1.00 43.22 335 THR A CA 1
ATOM 2445 C C . THR A 1 335 ? 21.896 -9.322 -22.889 1.00 43.22 335 THR A C 1
ATOM 2447 O O . THR A 1 335 ? 22.644 -10.298 -22.978 1.00 43.22 335 THR A O 1
ATOM 2450 N N . THR A 1 336 ? 22.194 -8.271 -22.134 1.00 41.78 336 THR A N 1
ATOM 2451 C CA . THR A 1 336 ? 23.294 -8.340 -21.176 1.00 41.78 336 THR A CA 1
ATOM 2452 C C . THR A 1 336 ? 22.872 -9.250 -20.022 1.00 41.78 336 THR A C 1
ATOM 2454 O O . THR A 1 336 ? 21.904 -8.979 -19.307 1.00 41.78 336 THR A O 1
ATOM 2457 N N . ALA A 1 337 ? 23.581 -10.367 -19.842 1.00 38.19 337 ALA A N 1
ATOM 2458 C CA . ALA A 1 337 ? 23.720 -10.927 -18.506 1.00 38.19 337 ALA A CA 1
ATOM 2459 C C . ALA A 1 337 ? 24.458 -9.862 -17.691 1.00 38.19 337 ALA A C 1
ATOM 2461 O O . ALA A 1 337 ? 25.463 -9.330 -18.174 1.00 38.19 337 ALA A O 1
ATOM 2462 N N . SER A 1 338 ? 23.958 -9.510 -16.505 1.00 37.47 338 SER A N 1
ATOM 2463 C CA . SER A 1 338 ? 24.790 -8.787 -15.547 1.00 37.47 338 SER A CA 1
ATOM 2464 C C . SER A 1 338 ? 26.077 -9.593 -15.421 1.00 37.47 338 SER A C 1
ATOM 2466 O O . SER A 1 338 ? 26.042 -10.758 -15.018 1.00 37.47 338 SER A O 1
ATOM 2468 N N . ARG A 1 339 ? 27.200 -9.030 -15.872 1.00 32.97 339 ARG A N 1
ATOM 2469 C CA . ARG A 1 339 ? 28.491 -9.572 -15.472 1.00 32.97 339 ARG A CA 1
ATOM 2470 C C . ARG A 1 339 ? 28.515 -9.421 -13.954 1.00 32.97 339 ARG A C 1
ATOM 2472 O O . ARG A 1 339 ? 28.359 -8.304 -13.474 1.00 32.97 339 ARG A O 1
ATOM 2479 N N . THR A 1 340 ? 28.527 -10.587 -13.311 1.00 35.44 340 THR A N 1
ATOM 2480 C CA . THR A 1 340 ? 28.904 -10.899 -11.926 1.00 35.44 340 THR A CA 1
ATOM 2481 C C . THR A 1 340 ? 29.478 -9.752 -11.121 1.00 35.44 340 THR A C 1
ATOM 2483 O O . THR A 1 340 ? 30.458 -9.154 -11.622 1.00 35.44 340 THR A O 1
#

Solvent-accessible surface area (backbone atoms only — not comparable to full-atom values): 18275 Å² total; per-residue (Å²): 108,47,29,32,28,43,33,20,27,80,91,63,50,57,41,63,50,48,37,33,38,44,37,55,42,13,69,70,76,41,42,28,35,40,40,22,55,31,75,81,58,58,38,52,19,39,35,47,62,53,42,81,68,50,23,41,44,58,46,66,72,68,71,63,89,66,76,69,63,29,64,40,75,24,52,63,64,23,35,31,33,30,28,30,43,48,59,92,97,44,84,50,51,29,57,33,41,54,50,28,50,52,51,36,66,76,63,59,68,69,63,90,82,34,41,36,40,40,34,38,37,54,21,69,55,66,45,49,40,53,39,52,56,66,35,75,92,56,15,64,34,32,37,34,40,32,36,61,49,61,69,22,48,50,20,42,36,45,46,24,46,48,45,25,71,76,50,45,82,43,58,32,35,56,23,33,34,37,38,48,81,78,60,85,65,27,67,60,55,40,46,44,52,26,61,32,36,62,44,53,72,67,33,63,35,66,75,57,68,56,52,60,55,18,53,77,65,9,34,31,39,46,74,76,38,56,88,35,72,54,27,51,29,45,48,48,54,43,52,46,56,53,23,52,76,70,73,69,46,75,52,30,46,44,45,27,60,28,71,70,32,45,50,30,46,70,70,73,42,86,34,62,71,82,35,46,61,80,75,70,77,81,85,77,86,42,86,61,96,74,68,67,90,64,37,69,71,44,52,54,52,55,64,51,68,73,51,88,90,58,90,53,74,52,74,49,51,56,94,52,40,71,58,71,64,24,77,61,96,80,59,60,71,50,59,57,70,81,79,127

Sequence (340 aa):
MKQIAIYGKGGIGKSTISANISYQLAGSGLKVAQIGCDPKHDSTRLLLGGKAQTTVLDHMGSGIKDLGDTVSVGSNGVICIETGGPEPGVGCAGRGILTAFNFMEANDVVPDDTDVMVYDVLGDVVCGGFAVPLRRKYADAVFIVTSGEFMSLYAANNVLKGIRNFDGDGRRVAGLILNRRGNEGEIEYVQNFADAVGLPVVTVIPRSGDFAEAESKGITVSEMAPDSEAAAAVSKITRIVKGLLSGKAELYPARPLDDDGLDLVAKGKKAVRGSVSRARPRKLATGEGEALRSCGAVMSVYCCAGIEDADVVVHGPRSCHCYFSGGYDSFIIFTTASRT

Nearest PDB structures (foldseek):
  8q5w-assembly3_F  TM=9.185E-01  e=1.545E-28  Methanocaldococcus infernus ME
  8q5v-assembly1_B  TM=9.187E-01  e=2.596E-27  Methanothermococcus thermolithotrophicus DSM 2095
  6nzj-assembly1_B  TM=9.234E-01  e=1.480E-26  Methanosarcina acetivorans C2A
  6q93-assembly1_B  TM=9.068E-01  e=7.202E-27  Azotobacter vinelandii DJ
  1cp2-assembly1_B  TM=9.111E-01  e=9.516E-26  Clostridium pasteurianum

Secondary structure (DSSP, 8-state):
-EEEEEEE-TTSSHHHHHHHHHHHHHTTT--EEEEEESTT--SSTTTTTT-----HHHHHHHT-SS-GGGEEE-GGG-EEEE---PPTTSS-HHHHHHHHHHHHHHTT-S-TT-SEEEEEE--S---TTTTGGGSTTT-SEEEEEE-SSHHHHHHHHHHHHHHHHHHTT-EEEEEEEEE----TTHHHHHHHHHHHHT--EEEEE---HHHHHHHHTTS-HHHH-TTSHHHHHHHHHHHHHHHHHTT----EE---B-HHHHHHHHTT----TT-B---PPP----SSS---TT-HHHHHHHHHTT--SS--EEEEEHHHHHHHSSS-TT-EEEEEP---

pLDDT: mean 83.2, std 17.38, range [32.97, 98.62]

Foldseek 3Di:
DAEEEEEFAPPLCLLLLLCLLLQVLLVVVAAEEEEELDQVQCSCQQQAQNDGFDALLNVVVVPDPDCPRQWDQGHSRYTYHYQHADDVPDDDSLVSSVVSVVVCVVVVVDPPRHLYYYYYAYQLDLALSSLPCLAVVNHQAYEYEAWLDLSRLVSVLVVLVSNCLRQPQDFHYLAYAYEYPPDPCTVVLVVLSCVLQVGDHQFYQDPDCLSVVSVVRSHHSCVVPVPDPRVVRSVSVSVLVVCVSVVNGGGGTRFHFDPVLSVCSVVVHRRHNPRRPPDDPPDPAFPDDDESSGDPLLVVLVVVLPDPPDADEDEDAPVCVSSNRGDDPRHDYDHDDPDD

Mean predicted aligned error: 8.95 Å

Radius of gyration: 20.73 Å; Cα contacts (8 Å, |Δi|>4): 666; chains: 1; bounding box: 52×40×66 Å